Protein AF-A0A7X2SWQ0-F1 (afdb_monomer)

Secondary structure (DSSP, 8-state):
--GGGG--PPS-TTHHHHHHHHHHHHHHHHHHHHHHHHHHHHHH--PPP----GGG--EEEEEETT--HHHHHHHHHHHHHHHHTT-EEEEEEEHHHHHHHTT-TT-SEEEEE----HHHHHH-SS-S--HHHHHHHHHT--SEEEE---SS--TTHHHHHHHHT-SEEEEES--TT-TT-SEEE----SS--HHHHHHHHHHHTT----S---------HHHHHHHHH-

Sequence (230 aa):
MNKDVRITVSKGRFKKIREWNRRKNYYLKEVKLEARMSIAKLLWDKRKKVSFEPDSVKTILLVRNEGKVGDIIVSMPLIRSLHQAGYAVDLLVTEACYDVIKYSPFIRHIYKSGNCSYNHYLKSFYHTVSKATMKKLNRNKYDLIIDPCLSETPVHRMKLFRDINARFVIGLNKKSDISHYTVSVPYKNEKQHVTELLSLISKSIGVKATGNFTYSLHFPDVVLDEVRQG

Structure (mmCIF, N/CA/C/O backbone):
data_AF-A0A7X2SWQ0-F1
#
_entry.id   AF-A0A7X2SWQ0-F1
#
loop_
_atom_site.group_PDB
_atom_site.id
_atom_site.type_symbol
_atom_site.label_atom_id
_atom_site.label_alt_id
_atom_site.label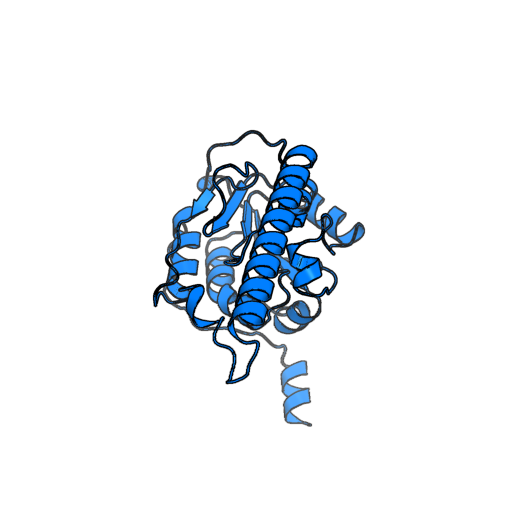_comp_id
_atom_site.label_asym_id
_atom_site.label_entity_id
_atom_site.label_seq_id
_atom_site.pdbx_PDB_ins_code
_atom_site.Cartn_x
_atom_site.Cartn_y
_atom_site.Cartn_z
_atom_site.occupancy
_atom_site.B_iso_or_equiv
_atom_site.auth_seq_id
_atom_site.auth_comp_id
_atom_site.auth_asym_id
_atom_site.auth_atom_id
_atom_site.pdbx_PDB_model_num
ATOM 1 N N . MET A 1 1 ? 19.874 8.848 -5.272 1.00 34.72 1 MET A N 1
ATOM 2 C CA . MET A 1 1 ? 20.793 7.712 -5.535 1.00 34.72 1 MET A CA 1
ATOM 3 C C . MET A 1 1 ? 21.290 7.808 -6.976 1.00 34.72 1 MET A C 1
ATOM 5 O O . MET A 1 1 ? 20.471 7.786 -7.888 1.00 34.72 1 MET A O 1
ATOM 9 N N . ASN A 1 2 ? 22.593 8.024 -7.166 1.00 30.19 2 ASN A N 1
ATOM 10 C CA . ASN A 1 2 ? 23.197 8.489 -8.421 1.00 30.19 2 ASN A CA 1
ATOM 11 C C . ASN A 1 2 ? 23.136 7.408 -9.531 1.00 30.19 2 ASN A C 1
ATOM 13 O O . ASN A 1 2 ? 23.691 6.321 -9.358 1.00 30.19 2 ASN A O 1
ATOM 17 N N . LYS A 1 3 ? 22.420 7.668 -10.641 1.00 45.78 3 LYS A N 1
ATOM 18 C CA . LYS A 1 3 ? 22.123 6.679 -11.710 1.00 45.78 3 LYS A CA 1
ATOM 19 C C . LYS A 1 3 ? 23.362 6.277 -12.530 1.00 45.78 3 LYS A C 1
ATOM 21 O O . LYS A 1 3 ? 23.377 5.189 -13.106 1.00 45.78 3 LYS A O 1
ATOM 26 N N . ASP A 1 4 ? 24.408 7.100 -12.526 1.00 46.97 4 ASP A N 1
ATOM 27 C CA . ASP A 1 4 ? 25.610 6.898 -13.344 1.00 46.97 4 ASP A CA 1
ATOM 28 C C . ASP A 1 4 ? 26.546 5.794 -12.836 1.00 46.97 4 ASP A C 1
ATOM 30 O O . ASP A 1 4 ? 27.279 5.192 -13.618 1.00 46.97 4 ASP A O 1
ATOM 34 N N . VAL A 1 5 ? 26.467 5.437 -11.550 1.00 45.12 5 VAL A N 1
ATOM 35 C CA . VAL A 1 5 ? 27.399 4.479 -10.922 1.00 45.12 5 VAL A CA 1
ATOM 36 C C . VAL A 1 5 ? 27.145 3.026 -11.366 1.00 45.12 5 VAL A C 1
ATOM 38 O O . VAL A 1 5 ? 28.012 2.170 -11.228 1.00 45.12 5 VAL A O 1
ATOM 41 N N . ARG A 1 6 ? 25.975 2.713 -11.950 1.00 48.56 6 ARG A N 1
ATOM 42 C CA . ARG A 1 6 ? 25.627 1.344 -12.398 1.00 48.56 6 ARG A CA 1
ATOM 43 C C . ARG A 1 6 ? 25.995 1.035 -13.855 1.00 48.56 6 ARG A C 1
ATOM 45 O O . ARG A 1 6 ? 25.782 -0.093 -14.302 1.00 48.56 6 ARG A O 1
ATOM 52 N N . ILE A 1 7 ? 26.519 2.000 -14.612 1.00 53.25 7 ILE A N 1
ATOM 53 C CA . ILE A 1 7 ? 26.808 1.858 -16.051 1.00 53.25 7 ILE A CA 1
ATOM 54 C C . ILE A 1 7 ? 28.322 1.858 -16.283 1.00 53.25 7 ILE A C 1
ATOM 56 O O . ILE A 1 7 ? 28.837 2.620 -17.090 1.00 53.25 7 ILE A O 1
ATOM 60 N N . THR A 1 8 ? 29.051 0.991 -15.588 1.00 49.53 8 THR A N 1
ATOM 61 C CA . THR A 1 8 ? 30.488 0.804 -15.830 1.00 49.53 8 THR A CA 1
ATOM 62 C C . THR A 1 8 ? 30.702 -0.627 -16.301 1.00 49.53 8 THR A C 1
ATOM 64 O O . THR A 1 8 ? 30.608 -1.572 -15.522 1.00 49.53 8 THR A O 1
ATOM 67 N N . VAL A 1 9 ? 30.910 -0.816 -17.607 1.00 56.62 9 VAL A N 1
ATOM 68 C CA . VAL A 1 9 ? 31.226 -2.136 -18.180 1.00 56.62 9 VAL A CA 1
ATOM 69 C C . VAL A 1 9 ? 32.742 -2.335 -18.196 1.00 56.62 9 VAL A C 1
ATOM 71 O O . VAL A 1 9 ? 33.495 -1.415 -18.537 1.00 56.62 9 VAL A O 1
ATOM 74 N N . SER A 1 10 ? 33.173 -3.546 -17.823 1.00 65.19 10 SER A N 1
ATOM 75 C CA . SER A 1 10 ? 34.554 -4.027 -17.906 1.00 65.19 10 SER A CA 1
ATOM 76 C C . SER A 1 10 ? 35.097 -3.978 -19.347 1.00 65.19 10 SER A C 1
ATOM 78 O O . SER A 1 10 ? 34.345 -3.925 -20.321 1.00 65.19 10 SER A O 1
ATOM 80 N N . LYS A 1 11 ? 36.428 -3.890 -19.460 1.00 67.00 11 LYS A N 1
ATOM 81 C CA . LYS A 1 11 ? 37.210 -3.552 -20.668 1.00 67.00 11 LYS A CA 1
ATOM 82 C C . LYS A 1 11 ? 36.779 -4.318 -21.942 1.00 67.00 11 LYS A C 1
ATOM 84 O O . LYS A 1 11 ? 36.464 -5.501 -21.886 1.00 67.00 11 LYS A O 1
ATOM 89 N N . GLY A 1 12 ? 36.817 -3.647 -23.106 1.00 65.50 12 GLY A N 1
ATOM 90 C CA . GLY A 1 12 ? 36.606 -4.262 -24.430 1.00 65.50 12 GLY A CA 1
ATOM 91 C C . GLY A 1 12 ? 36.349 -3.261 -25.575 1.00 65.50 12 GLY A C 1
ATOM 92 O O . GLY A 1 12 ? 35.887 -2.144 -25.340 1.00 65.50 12 GLY A O 1
ATOM 93 N N . ARG A 1 13 ? 36.601 -3.680 -26.829 1.00 70.75 13 ARG A N 1
ATOM 94 C CA . ARG A 1 13 ? 36.582 -2.852 -28.066 1.00 70.75 13 ARG A CA 1
ATOM 95 C C . ARG A 1 13 ? 35.233 -2.176 -28.383 1.00 70.75 13 ARG A C 1
ATOM 97 O O . ARG A 1 13 ? 35.196 -1.184 -29.097 1.00 70.75 13 ARG A O 1
ATOM 104 N N . PHE A 1 14 ? 34.132 -2.653 -27.795 1.00 75.31 14 PHE A N 1
ATOM 105 C CA . PHE A 1 14 ? 32.767 -2.148 -28.025 1.00 75.31 14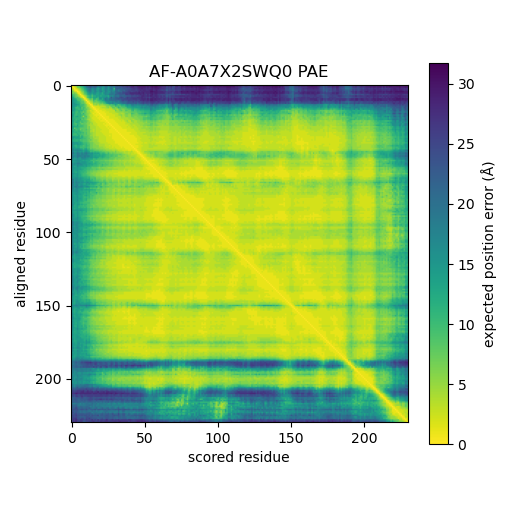 PHE A CA 1
ATOM 106 C C . PHE A 1 14 ? 32.109 -1.522 -26.781 1.00 75.31 14 PHE A C 1
ATOM 108 O O . PHE A 1 14 ? 30.881 -1.441 -26.696 1.00 75.31 14 PHE A O 1
ATOM 115 N N . LYS A 1 15 ? 32.904 -1.086 -25.793 1.00 79.31 15 LYS A N 1
ATOM 116 C CA . LYS A 1 15 ? 32.410 -0.550 -24.511 1.00 79.31 15 LYS A CA 1
ATOM 117 C C . LYS A 1 15 ? 31.401 0.594 -24.686 1.00 79.31 15 LYS A C 1
ATOM 119 O O . LYS A 1 15 ? 30.285 0.487 -24.184 1.00 79.31 15 LYS A O 1
ATOM 124 N N . LYS A 1 16 ? 31.748 1.626 -25.466 1.00 78.19 16 LYS A N 1
ATOM 125 C CA . LYS A 1 16 ? 30.886 2.806 -25.683 1.00 78.19 16 LYS A CA 1
ATOM 126 C C . LYS A 1 16 ? 29.539 2.448 -26.325 1.00 78.19 16 LYS A C 1
ATOM 128 O O . LYS A 1 16 ? 28.504 2.950 -25.900 1.00 78.19 16 LYS A O 1
ATOM 133 N N . ILE A 1 17 ? 29.536 1.524 -27.290 1.00 78.75 17 ILE A N 1
ATOM 134 C CA . ILE A 1 17 ? 28.309 1.059 -27.961 1.00 78.75 17 ILE A CA 1
ATOM 135 C C . ILE A 1 17 ? 27.422 0.279 -26.981 1.00 78.75 17 ILE A C 1
ATOM 137 O O . ILE A 1 17 ? 26.210 0.486 -26.930 1.00 78.75 17 ILE A O 1
ATOM 141 N N . ARG A 1 18 ? 28.013 -0.591 -26.150 1.00 79.75 18 ARG A N 1
ATOM 142 C CA . ARG A 1 18 ? 27.279 -1.350 -25.122 1.00 79.75 18 ARG A CA 1
ATOM 143 C C . ARG A 1 18 ? 26.696 -0.440 -24.039 1.00 79.75 18 ARG A C 1
ATOM 145 O O . ARG A 1 18 ? 25.560 -0.656 -23.622 1.00 79.75 18 ARG A O 1
ATOM 152 N N . GLU A 1 19 ? 27.438 0.573 -23.599 1.00 84.25 19 GLU A N 1
ATOM 153 C CA . GLU A 1 19 ? 26.961 1.578 -22.641 1.00 84.25 19 GLU A CA 1
ATOM 154 C C . GLU A 1 19 ? 25.813 2.408 -23.221 1.00 84.25 19 GLU A C 1
ATOM 156 O O . GLU A 1 19 ? 24.782 2.566 -22.565 1.00 84.25 19 GLU A O 1
ATOM 161 N N . TRP A 1 20 ? 25.936 2.856 -24.473 1.00 82.12 20 TRP A N 1
ATOM 162 C CA . TRP A 1 20 ? 24.875 3.582 -25.168 1.00 82.12 20 TRP A CA 1
ATOM 163 C C . TRP A 1 20 ? 23.612 2.731 -25.351 1.00 82.12 20 TRP A C 1
ATOM 165 O O . TRP A 1 20 ? 22.519 3.168 -24.989 1.00 82.12 20 TRP A O 1
ATOM 175 N N . ASN A 1 21 ? 23.751 1.477 -25.792 1.00 85.06 21 ASN A N 1
ATOM 176 C CA . ASN A 1 21 ? 22.628 0.542 -25.901 1.00 85.06 21 ASN A CA 1
ATOM 177 C C . ASN A 1 21 ? 21.953 0.292 -24.545 1.00 85.06 21 ASN A C 1
ATOM 179 O O . ASN A 1 21 ? 20.726 0.245 -24.466 1.00 85.06 21 ASN A O 1
ATOM 183 N N . ARG A 1 22 ? 22.723 0.174 -23.453 1.00 83.00 22 ARG A N 1
ATOM 184 C CA . ARG A 1 22 ? 22.165 0.064 -22.095 1.00 83.00 22 ARG A CA 1
ATOM 185 C C . ARG A 1 22 ? 21.383 1.317 -21.713 1.00 83.00 22 ARG A C 1
ATOM 187 O O . ARG A 1 22 ? 20.236 1.180 -21.297 1.00 83.00 22 ARG A O 1
ATOM 194 N N . ARG A 1 23 ? 21.953 2.513 -21.895 1.00 87.06 23 ARG A N 1
ATOM 195 C CA . ARG A 1 23 ? 21.281 3.797 -21.616 1.00 87.06 23 ARG A CA 1
ATOM 196 C C . ARG A 1 23 ? 19.978 3.930 -22.403 1.00 87.06 23 ARG A C 1
ATOM 198 O O . ARG A 1 23 ? 18.935 4.168 -21.799 1.00 87.06 23 ARG A O 1
ATOM 205 N N . LYS A 1 24 ? 20.010 3.659 -23.712 1.00 89.00 24 LYS A N 1
ATOM 206 C CA . LYS A 1 24 ? 18.822 3.636 -24.578 1.00 89.00 24 LYS A CA 1
ATOM 207 C C . LYS A 1 24 ? 17.769 2.652 -24.064 1.00 89.00 24 LYS A C 1
ATOM 209 O O . LYS A 1 24 ? 16.598 3.002 -23.962 1.00 89.00 24 LYS A O 1
ATOM 214 N N . ASN A 1 25 ? 18.174 1.441 -23.683 1.00 88.06 25 ASN A N 1
ATOM 215 C CA . ASN A 1 25 ? 17.260 0.436 -23.142 1.00 88.06 25 ASN A CA 1
ATOM 216 C C . ASN A 1 25 ? 16.637 0.850 -21.801 1.00 88.06 25 ASN A C 1
ATOM 218 O O . ASN A 1 25 ? 15.470 0.542 -21.565 1.00 88.06 25 ASN A O 1
ATOM 222 N N . TYR A 1 26 ? 17.381 1.522 -20.918 1.00 87.25 26 TYR A N 1
ATOM 223 C CA . TYR A 1 26 ? 16.831 2.056 -19.669 1.00 87.25 26 TYR A CA 1
ATOM 224 C C . TYR A 1 26 ? 15.833 3.178 -19.935 1.00 87.25 26 TYR A C 1
ATOM 226 O O . TYR A 1 26 ? 14.714 3.104 -19.436 1.00 87.25 26 TYR A O 1
ATOM 234 N N . TYR A 1 27 ? 16.182 4.132 -20.796 1.00 89.75 27 TYR A N 1
ATOM 235 C CA . TYR A 1 27 ? 15.279 5.209 -21.187 1.00 89.75 27 TYR A CA 1
ATOM 236 C C . TYR A 1 27 ? 13.977 4.670 -21.799 1.00 89.75 27 TYR A C 1
ATOM 238 O O . TYR A 1 27 ? 12.885 5.015 -21.361 1.00 89.75 27 TYR A O 1
ATOM 246 N N . LEU A 1 28 ? 14.068 3.717 -22.734 1.00 91.00 28 LEU A N 1
ATOM 247 C CA . LEU A 1 28 ? 12.891 3.064 -23.316 1.00 91.00 28 LEU A CA 1
ATOM 248 C C . LEU A 1 28 ? 12.036 2.331 -22.270 1.00 91.00 28 LEU A C 1
ATOM 250 O O . LEU A 1 28 ? 10.815 2.261 -22.417 1.00 91.00 28 LEU A O 1
ATOM 254 N N . LYS A 1 29 ? 12.646 1.758 -21.224 1.00 88.50 29 LYS A N 1
ATOM 255 C CA . LYS A 1 29 ? 11.906 1.136 -20.114 1.00 88.50 29 LYS A CA 1
ATOM 256 C C . LYS A 1 29 ? 11.164 2.179 -19.279 1.00 88.50 29 LYS A C 1
ATOM 258 O O . LYS A 1 29 ? 10.019 1.908 -18.925 1.00 88.50 29 LYS A O 1
ATOM 263 N N . GLU A 1 30 ? 11.787 3.321 -18.999 1.00 89.06 30 GLU A N 1
ATOM 264 C CA . GLU A 1 30 ? 11.172 4.441 -18.276 1.00 89.06 30 GLU A CA 1
ATOM 265 C C . GLU A 1 30 ? 9.991 5.011 -19.073 1.00 89.06 30 GLU A C 1
ATOM 267 O O . GLU A 1 30 ? 8.874 5.031 -18.566 1.00 89.06 30 GLU A O 1
ATOM 272 N N . VAL A 1 31 ? 10.178 5.326 -20.360 1.00 91.69 31 VAL A N 1
ATOM 273 C CA . VAL A 1 31 ? 9.101 5.829 -21.236 1.00 91.69 31 VAL A CA 1
ATOM 274 C C . VAL A 1 31 ? 7.921 4.856 -21.300 1.00 91.69 31 VAL A C 1
ATOM 276 O O . VAL A 1 31 ? 6.767 5.261 -21.182 1.00 91.69 31 VAL A O 1
ATOM 279 N N . LYS A 1 32 ? 8.183 3.549 -21.438 1.00 92.38 32 LYS A N 1
ATOM 280 C CA . LYS A 1 32 ? 7.119 2.529 -21.432 1.00 92.38 32 LYS A CA 1
ATOM 281 C C . LYS A 1 32 ? 6.383 2.454 -20.094 1.00 92.38 32 LYS A C 1
ATOM 283 O O . LYS A 1 32 ? 5.196 2.138 -20.086 1.00 92.38 32 LYS A O 1
ATOM 288 N N . LEU A 1 33 ? 7.075 2.659 -18.974 1.00 91.38 33 LEU A N 1
ATOM 289 C CA . LEU A 1 33 ? 6.448 2.670 -17.654 1.00 91.38 33 LEU A CA 1
ATOM 290 C C . LEU A 1 33 ? 5.567 3.911 -17.483 1.00 91.38 33 LEU A C 1
ATOM 292 O O . LEU A 1 33 ? 4.419 3.773 -17.074 1.00 91.38 33 LEU A O 1
ATOM 296 N N . GLU A 1 34 ? 6.070 5.082 -17.867 1.00 92.19 34 GLU A N 1
ATOM 297 C CA . GLU A 1 34 ? 5.320 6.340 -17.844 1.00 92.19 34 GLU A CA 1
ATOM 298 C C . GLU A 1 34 ? 4.067 6.265 -18.720 1.00 92.19 34 GLU A C 1
ATOM 300 O O . GLU A 1 34 ? 2.974 6.547 -18.240 1.00 92.19 34 GLU A O 1
ATOM 305 N N . ALA A 1 35 ? 4.180 5.758 -19.952 1.00 95.19 35 ALA A N 1
ATOM 306 C CA . ALA A 1 35 ? 3.029 5.564 -20.834 1.00 95.19 35 ALA A CA 1
ATOM 307 C C . ALA A 1 35 ? 1.962 4.648 -20.207 1.00 95.19 35 ALA A C 1
ATOM 309 O O . ALA A 1 35 ? 0.768 4.950 -20.247 1.00 95.19 35 ALA A O 1
ATOM 310 N N . ARG A 1 36 ? 2.377 3.541 -19.574 1.00 95.56 36 ARG A N 1
ATOM 311 C CA . ARG A 1 36 ? 1.452 2.662 -18.841 1.00 95.56 36 ARG A CA 1
ATOM 312 C C . ARG A 1 36 ? 0.813 3.365 -17.650 1.00 95.56 36 ARG A C 1
ATOM 314 O O . ARG A 1 36 ? -0.376 3.173 -17.417 1.00 95.56 36 ARG A O 1
ATOM 321 N N . MET A 1 37 ? 1.574 4.177 -16.921 1.00 94.81 37 MET A N 1
ATOM 322 C CA . MET A 1 37 ? 1.057 4.962 -15.803 1.00 94.81 37 MET A CA 1
ATOM 323 C C . MET A 1 37 ? -0.003 5.963 -16.275 1.00 94.81 37 MET A C 1
ATOM 325 O O . MET A 1 37 ? -1.069 6.041 -15.673 1.00 94.81 37 MET A O 1
ATOM 329 N N . SER A 1 38 ? 0.232 6.663 -17.388 1.00 94.69 38 SER A N 1
ATOM 330 C CA . SER A 1 38 ? -0.744 7.578 -17.992 1.00 94.69 38 SER A CA 1
ATOM 331 C C . SER A 1 38 ? -2.031 6.861 -18.408 1.00 94.69 38 SER A C 1
ATOM 333 O O . SER A 1 38 ? -3.124 7.354 -18.134 1.00 94.69 38 SER A O 1
ATOM 335 N N . ILE A 1 39 ? -1.923 5.668 -19.005 1.00 96.44 39 ILE A N 1
ATOM 336 C CA . ILE A 1 39 ? -3.089 4.839 -19.350 1.00 96.44 39 ILE A CA 1
ATOM 337 C C . ILE A 1 39 ? -3.844 4.416 -18.083 1.00 96.44 39 ILE A C 1
ATOM 339 O O . ILE A 1 39 ? -5.061 4.571 -18.009 1.00 96.44 39 ILE A O 1
ATOM 343 N N . ALA A 1 40 ? -3.140 3.916 -17.065 1.00 95.94 40 ALA A N 1
ATOM 344 C CA . ALA A 1 40 ? -3.749 3.511 -15.799 1.00 95.94 40 ALA A CA 1
ATOM 345 C C . ALA A 1 40 ? -4.464 4.683 -15.113 1.00 95.94 40 ALA A C 1
ATOM 347 O O . ALA A 1 40 ? -5.561 4.510 -14.578 1.00 95.94 40 ALA A O 1
ATOM 348 N N . LYS A 1 41 ? -3.885 5.884 -15.199 1.00 95.12 41 LYS A N 1
ATOM 349 C CA . LYS A 1 41 ? -4.472 7.119 -14.684 1.00 95.12 41 LYS A CA 1
ATOM 350 C C . LYS A 1 41 ? -5.790 7.433 -15.385 1.00 95.12 41 LYS A C 1
ATOM 352 O O . LYS A 1 41 ? -6.809 7.590 -14.723 1.00 95.12 41 LYS A O 1
ATOM 357 N N . LEU A 1 42 ? -5.799 7.422 -16.717 1.00 95.31 42 LEU A N 1
ATOM 358 C CA . LEU A 1 42 ? -7.007 7.655 -17.512 1.00 95.31 42 LEU A CA 1
ATOM 359 C C . LEU A 1 42 ? -8.118 6.636 -17.200 1.00 95.31 42 LEU A C 1
ATOM 361 O O . LEU A 1 42 ? -9.298 6.984 -17.100 1.00 95.31 42 LEU A O 1
ATOM 365 N N . LEU A 1 43 ? -7.744 5.366 -17.032 1.00 95.88 43 LEU A N 1
ATOM 366 C CA . LEU A 1 43 ? -8.697 4.290 -16.781 1.00 95.88 43 LEU A CA 1
ATOM 367 C C . LEU A 1 43 ? -9.250 4.319 -15.355 1.00 95.88 43 LEU A C 1
ATOM 369 O O . LEU A 1 43 ? -10.461 4.146 -15.176 1.00 95.88 43 LEU A O 1
ATOM 373 N N . TRP A 1 44 ? -8.397 4.525 -14.348 1.00 95.94 44 TRP A N 1
ATOM 374 C CA . TRP A 1 44 ? -8.748 4.276 -12.948 1.00 95.94 44 TRP A CA 1
ATOM 375 C C . TRP A 1 44 ? -8.668 5.477 -12.021 1.00 95.94 44 TRP A C 1
ATOM 377 O O . TRP A 1 44 ? -9.439 5.505 -11.067 1.00 95.94 44 TRP A O 1
ATOM 387 N N . ASP A 1 45 ? -7.852 6.488 -12.298 1.00 92.88 45 ASP A N 1
ATOM 388 C CA . ASP A 1 45 ? -7.661 7.663 -11.435 1.00 92.88 45 ASP A CA 1
ATOM 389 C C . ASP A 1 45 ? -8.737 8.742 -11.639 1.00 92.88 45 ASP A C 1
ATOM 391 O O . ASP A 1 45 ? -8.459 9.922 -11.819 1.00 92.88 45 ASP A O 1
ATOM 395 N N . LYS A 1 46 ? -10.007 8.324 -11.608 1.00 88.19 46 LYS A N 1
ATOM 396 C CA . LYS A 1 46 ? -11.182 9.192 -11.815 1.00 88.19 46 LYS A CA 1
ATOM 397 C C . LYS A 1 46 ? -11.696 9.837 -10.522 1.00 88.19 46 LYS A C 1
ATOM 399 O O . LYS A 1 46 ? -12.804 10.367 -10.480 1.00 88.19 46 LYS A O 1
ATOM 404 N N . ARG A 1 47 ? -10.924 9.731 -9.441 1.00 85.62 47 ARG A N 1
ATOM 405 C CA . ARG A 1 47 ? -11.308 10.188 -8.108 1.00 85.62 47 ARG A CA 1
ATOM 406 C C . ARG A 1 47 ? -11.113 11.700 -7.987 1.00 85.62 47 ARG A C 1
ATOM 408 O O . ARG A 1 47 ? -10.069 12.215 -8.373 1.00 85.62 47 ARG A O 1
ATOM 415 N N . LYS A 1 48 ? -12.083 12.404 -7.397 1.00 86.31 48 LYS A N 1
ATOM 416 C CA . LYS A 1 48 ? -11.890 13.800 -6.975 1.00 86.31 48 LYS A CA 1
ATOM 417 C C . LYS A 1 48 ? -10.998 13.839 -5.736 1.00 86.31 48 LYS A C 1
ATOM 419 O O . LYS A 1 48 ? -11.187 13.036 -4.822 1.00 86.31 48 LYS A O 1
ATOM 424 N N . LYS A 1 49 ? -10.041 14.767 -5.700 1.00 83.69 49 LYS A N 1
ATOM 425 C CA . LYS A 1 49 ? -9.236 14.995 -4.497 1.00 83.69 49 LYS A CA 1
ATOM 426 C C . LYS A 1 49 ? -10.140 15.472 -3.362 1.00 83.69 49 LYS A C 1
ATOM 428 O O . LYS A 1 49 ? -11.016 16.304 -3.576 1.00 83.69 49 LYS A O 1
ATOM 433 N N . VAL A 1 50 ? -9.912 14.914 -2.182 1.00 87.81 50 VAL A N 1
ATOM 434 C CA . VAL A 1 50 ? -10.607 15.254 -0.937 1.00 87.81 50 VAL A CA 1
ATOM 435 C C . VAL A 1 50 ? -9.574 15.727 0.081 1.00 87.81 50 VAL A C 1
ATOM 437 O O . VAL A 1 50 ? -8.418 15.302 0.011 1.00 87.81 50 VAL A O 1
ATOM 440 N N . SER A 1 51 ? -9.973 16.599 1.004 1.00 91.00 51 SER A N 1
ATOM 441 C CA . SER A 1 51 ? -9.159 16.957 2.168 1.00 91.00 51 SER A CA 1
ATOM 442 C C . SER A 1 51 ? -8.963 15.739 3.061 1.00 91.00 51 SER A C 1
ATOM 444 O O . SER A 1 51 ? -9.860 14.910 3.200 1.00 91.00 51 SER A O 1
ATOM 446 N N . PHE A 1 52 ? -7.776 15.606 3.645 1.00 93.69 52 PHE A N 1
ATOM 447 C CA . PHE A 1 52 ? -7.512 14.539 4.598 1.00 93.69 52 PHE A CA 1
ATOM 448 C C . PHE A 1 52 ? -8.051 14.915 5.983 1.00 93.69 52 PHE A C 1
ATOM 450 O O . PHE A 1 52 ? -7.734 15.989 6.486 1.00 93.69 52 PHE A O 1
ATOM 457 N N . GLU A 1 53 ? -8.837 14.026 6.592 1.00 92.81 53 GLU A N 1
ATOM 458 C CA . GLU A 1 53 ? -9.489 14.235 7.893 1.00 92.81 53 GLU A CA 1
ATOM 459 C C . GLU A 1 53 ? -9.063 13.120 8.866 1.00 92.81 53 GLU A C 1
ATOM 461 O O . GLU A 1 53 ? -9.748 12.092 8.949 1.00 92.81 53 GLU A O 1
ATOM 466 N N . PRO A 1 54 ? -7.924 13.269 9.570 1.00 90.44 54 PRO A N 1
ATOM 467 C CA . PRO A 1 54 ? -7.347 12.206 10.400 1.00 90.44 54 PRO A CA 1
ATOM 468 C C . PRO A 1 54 ? -8.292 11.719 11.504 1.00 90.44 54 PRO A C 1
ATOM 470 O O . PRO A 1 54 ? -8.416 10.512 11.706 1.00 90.44 54 PRO A O 1
ATOM 473 N N . ASP A 1 55 ? -9.022 12.631 12.146 1.00 90.56 55 ASP A N 1
ATOM 474 C CA . ASP A 1 55 ? -9.903 12.325 13.284 1.00 90.56 55 ASP A CA 1
ATOM 475 C C . ASP A 1 55 ? -11.097 11.431 12.905 1.00 90.56 55 ASP A C 1
ATOM 477 O O . ASP A 1 55 ? -11.708 10.781 13.751 1.00 90.56 55 ASP A O 1
ATOM 481 N N . SER A 1 56 ? -11.428 11.367 11.612 1.00 93.12 56 SER A N 1
ATOM 482 C CA . SER A 1 56 ? -12.515 10.535 11.089 1.00 93.12 56 SER A CA 1
ATOM 483 C C . SER A 1 56 ? -12.103 9.078 10.827 1.00 93.12 56 SER A C 1
ATOM 485 O O . SER A 1 56 ? -12.953 8.242 10.501 1.00 93.12 56 SER A O 1
ATOM 487 N N . VAL A 1 57 ? -10.805 8.765 10.889 1.00 96.25 57 VAL A N 1
ATOM 488 C CA . VAL A 1 57 ? -10.258 7.449 10.538 1.00 96.25 57 VAL A CA 1
ATOM 489 C C . VAL A 1 57 ? -10.466 6.470 11.691 1.00 96.25 57 VAL A C 1
ATOM 491 O O . VAL A 1 57 ? -10.086 6.745 12.822 1.00 96.25 57 VAL A O 1
ATOM 494 N N . LYS A 1 58 ? -11.023 5.290 11.404 1.00 96.12 58 LYS A N 1
ATOM 495 C CA . LYS A 1 58 ? -11.162 4.190 12.378 1.00 96.12 58 LYS A CA 1
ATOM 496 C C . LYS A 1 58 ? -10.609 2.871 11.849 1.00 96.12 58 LYS A C 1
ATOM 498 O O . LYS A 1 58 ? -10.113 2.047 12.613 1.00 96.12 58 LYS A O 1
ATOM 503 N N . THR A 1 59 ? -10.682 2.668 10.537 1.00 98.12 59 THR A N 1
ATOM 504 C CA . THR A 1 59 ? -10.272 1.438 9.855 1.00 98.12 59 THR A CA 1
ATOM 505 C C . THR A 1 59 ? -9.128 1.703 8.882 1.00 98.12 59 THR A C 1
ATOM 507 O O . THR A 1 59 ? -9.215 2.566 8.004 1.00 98.12 59 THR A O 1
ATOM 510 N N . ILE A 1 60 ? -8.044 0.940 9.025 1.00 98.38 60 ILE A N 1
ATOM 511 C CA . ILE A 1 60 ? -6.812 1.125 8.257 1.00 98.38 60 ILE A CA 1
ATOM 512 C C . ILE A 1 60 ? -6.454 -0.174 7.543 1.00 98.38 60 ILE A C 1
ATOM 514 O O . ILE A 1 60 ? -6.409 -1.236 8.158 1.00 98.38 60 ILE A O 1
ATOM 518 N N . LEU A 1 61 ? -6.141 -0.077 6.252 1.00 98.50 61 LEU A N 1
ATOM 519 C CA . LEU A 1 61 ? -5.506 -1.144 5.490 1.00 98.50 61 LEU A CA 1
ATOM 520 C C . LEU A 1 61 ? -4.063 -0.760 5.160 1.00 98.50 61 LEU A C 1
ATOM 522 O O . LEU A 1 61 ? -3.813 0.155 4.372 1.00 98.50 61 LEU A O 1
ATOM 526 N N . LEU A 1 62 ? -3.105 -1.501 5.705 1.00 97.19 62 LEU A N 1
ATOM 527 C CA . LEU A 1 62 ? -1.710 -1.3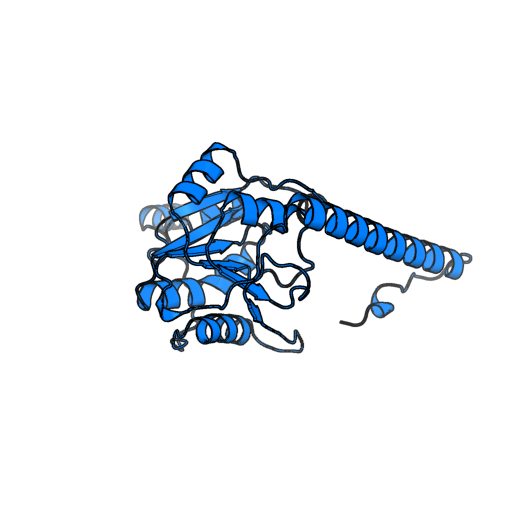89 5.302 1.00 97.19 62 LEU A CA 1
ATOM 528 C C . LEU A 1 62 ? -1.455 -2.295 4.084 1.00 97.19 62 LEU A C 1
ATOM 530 O O . LEU A 1 62 ? -1.739 -3.494 4.111 1.00 97.19 62 LEU A O 1
ATOM 534 N N . VAL A 1 63 ? -0.929 -1.734 2.994 1.00 96.31 63 VAL A N 1
ATOM 535 C CA . VAL A 1 63 ? -0.668 -2.478 1.750 1.00 96.31 63 VAL A CA 1
ATOM 536 C C . VAL A 1 63 ? 0.828 -2.739 1.613 1.00 96.31 63 VAL A C 1
ATOM 538 O O . VAL A 1 63 ? 1.600 -1.815 1.374 1.00 96.31 63 VAL A O 1
ATOM 541 N N . ARG A 1 64 ? 1.231 -4.009 1.741 1.00 92.75 64 ARG A N 1
ATOM 542 C CA . ARG A 1 64 ? 2.619 -4.479 1.600 1.00 92.75 64 ARG A CA 1
ATOM 543 C C . ARG A 1 64 ? 2.717 -5.720 0.712 1.00 92.75 64 ARG A C 1
ATOM 545 O O . ARG A 1 64 ? 3.249 -6.770 1.081 1.00 92.75 64 ARG A O 1
ATOM 552 N N . ASN A 1 65 ? 2.139 -5.633 -0.477 1.00 89.44 65 ASN A N 1
ATOM 553 C CA . ASN A 1 65 ? 2.130 -6.735 -1.435 1.00 89.44 65 ASN A CA 1
ATOM 554 C C . ASN A 1 65 ? 3.332 -6.712 -2.399 1.00 89.44 65 ASN A C 1
ATOM 556 O O . ASN A 1 65 ? 3.267 -7.318 -3.463 1.00 89.44 65 ASN A O 1
ATOM 560 N N . GLU A 1 66 ? 4.428 -6.033 -2.039 1.00 86.75 66 GLU A N 1
ATOM 561 C CA . GLU A 1 66 ? 5.680 -6.024 -2.815 1.00 86.75 66 GLU A CA 1
ATOM 562 C C . GLU A 1 66 ? 6.431 -7.368 -2.745 1.00 86.75 66 GLU A C 1
ATOM 564 O O . GLU A 1 66 ? 7.361 -7.591 -3.518 1.00 86.75 66 GLU A O 1
ATOM 569 N N . GLY A 1 67 ? 6.068 -8.245 -1.801 1.00 81.75 67 GLY A N 1
ATOM 570 C CA . GLY A 1 67 ? 6.685 -9.568 -1.630 1.00 81.75 67 GLY A CA 1
ATOM 571 C C . GLY A 1 67 ? 7.976 -9.583 -0.813 1.00 81.75 67 GLY A C 1
ATOM 572 O O . GLY A 1 67 ? 8.697 -10.575 -0.827 1.00 81.75 67 GLY A O 1
ATOM 573 N N . LYS A 1 68 ? 8.292 -8.493 -0.107 1.00 86.38 68 LYS A N 1
ATOM 574 C CA . LYS A 1 68 ? 9.491 -8.391 0.732 1.00 86.38 68 LYS A CA 1
ATOM 575 C C . LYS A 1 68 ? 9.133 -8.627 2.198 1.00 86.38 68 LYS A C 1
ATOM 577 O O . LYS A 1 68 ? 8.417 -7.833 2.795 1.00 86.38 68 LYS A O 1
ATOM 582 N N . VAL A 1 69 ? 9.662 -9.696 2.791 1.00 84.25 69 VAL A N 1
ATOM 583 C CA . VAL A 1 69 ? 9.401 -10.041 4.201 1.00 84.25 69 VAL A CA 1
ATOM 584 C C . VAL A 1 69 ? 10.006 -9.015 5.161 1.00 84.25 69 VAL A C 1
ATOM 586 O O . VAL A 1 69 ? 9.318 -8.554 6.068 1.00 84.25 69 VAL A O 1
ATOM 589 N N . GLY A 1 70 ? 11.258 -8.593 4.941 1.00 82.00 70 GLY A N 1
ATOM 590 C CA . GLY A 1 70 ? 11.922 -7.611 5.815 1.00 82.00 70 GLY A CA 1
ATOM 591 C C . GLY A 1 70 ? 11.138 -6.301 5.931 1.00 82.00 70 GLY A C 1
ATOM 592 O O . GLY A 1 70 ? 10.976 -5.751 7.009 1.00 82.00 70 GLY A O 1
ATOM 593 N N . ASP A 1 71 ? 10.544 -5.879 4.824 1.00 84.62 71 ASP A N 1
ATOM 594 C CA . ASP A 1 71 ? 9.656 -4.727 4.685 1.00 84.62 71 ASP A CA 1
ATOM 595 C C . ASP A 1 71 ? 8.388 -4.812 5.568 1.00 84.62 71 ASP A C 1
ATOM 597 O O . ASP A 1 71 ? 7.917 -3.795 6.091 1.00 84.62 71 ASP A O 1
ATOM 601 N N . ILE A 1 72 ? 7.845 -6.019 5.766 1.00 87.50 72 ILE A N 1
ATOM 602 C CA . ILE A 1 72 ? 6.733 -6.277 6.694 1.00 87.50 72 ILE A CA 1
ATOM 603 C C . ILE A 1 72 ? 7.196 -6.147 8.140 1.00 87.50 72 ILE A C 1
ATOM 605 O O . ILE A 1 72 ? 6.574 -5.419 8.909 1.00 87.50 72 ILE A O 1
ATOM 609 N N . ILE A 1 73 ? 8.296 -6.816 8.497 1.00 85.94 73 ILE A N 1
ATOM 610 C CA . ILE A 1 73 ? 8.863 -6.806 9.857 1.00 85.94 73 ILE A CA 1
ATOM 611 C C . ILE A 1 73 ? 9.138 -5.363 10.294 1.00 85.94 73 ILE A C 1
ATOM 613 O O . ILE A 1 73 ? 8.759 -4.931 11.379 1.00 85.94 73 ILE A O 1
ATOM 617 N N . VAL A 1 74 ? 9.705 -4.589 9.375 1.00 84.38 74 VAL A N 1
ATOM 618 C CA . VAL A 1 74 ? 9.981 -3.156 9.486 1.00 84.38 74 VAL A CA 1
ATOM 619 C C . VAL A 1 74 ? 8.722 -2.317 9.733 1.00 84.38 74 VAL A C 1
ATOM 621 O O . VAL A 1 74 ? 8.799 -1.265 10.360 1.00 84.38 74 VAL A O 1
ATOM 624 N N . SER A 1 75 ? 7.553 -2.777 9.284 1.00 87.00 75 SER A N 1
ATOM 625 C CA . SER A 1 75 ? 6.268 -2.095 9.486 1.00 87.00 75 SER A CA 1
ATOM 626 C C . SER A 1 75 ? 5.598 -2.428 10.824 1.00 87.00 75 SER A C 1
ATOM 628 O O . SER A 1 75 ? 4.660 -1.733 11.213 1.00 87.00 75 SER A O 1
ATOM 630 N N . MET A 1 76 ? 6.057 -3.460 11.541 1.00 88.38 76 MET A N 1
ATOM 631 C CA . MET A 1 76 ? 5.415 -3.931 12.775 1.00 88.38 76 MET A CA 1
ATOM 632 C C . MET A 1 76 ? 5.303 -2.871 13.877 1.00 88.38 76 MET A C 1
ATOM 634 O O . MET A 1 76 ? 4.233 -2.795 14.483 1.00 88.38 76 MET A O 1
ATOM 638 N N . PRO A 1 77 ? 6.314 -2.014 14.136 1.00 86.56 77 PRO A N 1
ATOM 639 C CA . PRO A 1 77 ? 6.165 -0.966 15.142 1.00 86.56 77 PRO A CA 1
ATOM 640 C C . PRO A 1 77 ? 5.023 0.004 14.815 1.00 86.56 77 PRO A C 1
ATOM 642 O O . PRO A 1 77 ? 4.269 0.368 15.711 1.00 86.56 77 PRO A O 1
ATOM 645 N N . LEU A 1 78 ? 4.830 0.354 13.536 1.00 88.50 78 LEU A N 1
ATOM 646 C CA . LEU A 1 78 ? 3.699 1.181 13.108 1.00 88.50 78 LEU A CA 1
ATOM 647 C C . LEU A 1 78 ? 2.372 0.452 13.316 1.00 88.50 78 LEU A C 1
ATOM 649 O O . LEU A 1 78 ? 1.468 1.027 13.906 1.00 88.50 78 LEU A O 1
ATOM 653 N N . ILE A 1 79 ? 2.260 -0.808 12.883 1.00 92.00 79 ILE A N 1
ATOM 654 C CA . ILE A 1 79 ? 1.045 -1.617 13.084 1.00 92.00 79 ILE A CA 1
ATOM 655 C C . ILE A 1 79 ? 0.668 -1.657 14.571 1.00 92.00 79 ILE A C 1
ATOM 657 O O . ILE A 1 79 ? -0.486 -1.414 14.918 1.00 92.00 79 ILE A O 1
ATOM 661 N N . ARG A 1 80 ? 1.649 -1.891 15.450 1.00 90.56 80 ARG A N 1
ATOM 662 C CA . ARG A 1 80 ? 1.458 -1.893 16.904 1.00 90.56 80 ARG A CA 1
ATOM 663 C C . ARG A 1 80 ? 0.981 -0.536 17.420 1.00 90.56 80 ARG A C 1
ATOM 665 O O . ARG A 1 80 ? -0.007 -0.499 18.145 1.00 90.56 80 ARG A O 1
ATOM 672 N N . SER A 1 81 ? 1.627 0.565 17.030 1.00 88.56 81 SER A N 1
ATOM 673 C CA . SER A 1 81 ? 1.213 1.912 17.448 1.00 88.56 81 SER A CA 1
ATOM 674 C C . SER A 1 81 ? -0.199 2.264 16.976 1.00 88.56 81 SER A C 1
ATOM 676 O O . SER A 1 81 ? -0.959 2.858 17.733 1.00 88.56 81 SER A O 1
ATOM 678 N N . LEU A 1 82 ? -0.575 1.876 15.753 1.00 92.12 82 LEU A N 1
ATOM 679 C CA . LEU A 1 82 ? -1.932 2.064 15.235 1.00 92.12 82 LEU A CA 1
ATOM 680 C C . LEU A 1 82 ? -2.952 1.262 16.053 1.00 92.12 82 LEU A C 1
ATOM 682 O O . LEU A 1 82 ? -3.963 1.797 16.493 1.00 92.12 82 LEU A O 1
ATOM 686 N N . HIS A 1 83 ? -2.674 -0.014 16.303 1.00 93.44 83 HIS A N 1
ATOM 687 C CA . HIS A 1 83 ? -3.552 -0.851 17.111 1.00 93.44 83 HIS A CA 1
ATOM 688 C C . HIS A 1 83 ? -3.740 -0.279 18.527 1.00 93.44 83 HIS A C 1
ATOM 690 O O . HIS A 1 83 ? -4.864 -0.141 18.997 1.00 93.44 83 HIS A O 1
ATOM 696 N N . GLN A 1 84 ? -2.648 0.128 19.182 1.00 91.44 84 GLN A N 1
ATOM 697 C CA . GLN A 1 84 ? -2.675 0.727 20.522 1.00 91.44 84 GLN A CA 1
ATOM 698 C C . GLN A 1 84 ? -3.396 2.079 20.568 1.00 91.44 84 GLN A C 1
ATOM 700 O O . GLN A 1 84 ? -3.975 2.425 21.593 1.00 91.44 84 GLN A O 1
ATOM 705 N N . ALA A 1 85 ? -3.392 2.830 19.466 1.00 90.00 85 ALA A N 1
ATOM 706 C CA . ALA A 1 85 ? -4.171 4.056 19.321 1.00 90.00 85 ALA A CA 1
ATOM 707 C C . ALA A 1 85 ? -5.671 3.801 19.048 1.00 90.00 85 ALA A C 1
ATOM 709 O O . ALA A 1 85 ? -6.431 4.754 18.906 1.00 90.00 85 ALA A O 1
ATOM 710 N N . GLY A 1 86 ? -6.107 2.537 18.985 1.00 92.50 86 GLY A N 1
ATOM 711 C CA . GLY A 1 86 ? -7.512 2.151 18.845 1.00 92.50 86 GLY A CA 1
ATOM 712 C C . GLY A 1 86 ? -7.990 1.946 17.406 1.00 92.50 86 GLY A C 1
ATOM 713 O O . GLY A 1 86 ? -9.185 1.744 17.189 1.00 92.50 86 GLY A O 1
ATOM 714 N N . TYR A 1 87 ? -7.095 1.970 16.412 1.00 95.81 87 TYR A N 1
ATOM 715 C CA . TYR A 1 87 ? -7.482 1.704 15.026 1.00 95.81 87 TYR A CA 1
ATOM 716 C C . TYR A 1 87 ? -7.693 0.210 14.780 1.00 95.81 87 TYR A C 1
ATOM 718 O O . TYR A 1 87 ? -6.931 -0.644 15.238 1.00 95.81 87 TYR A O 1
ATOM 726 N N . ALA A 1 88 ? -8.676 -0.112 13.943 1.00 97.12 88 ALA A N 1
ATOM 727 C CA . ALA A 1 88 ? -8.813 -1.448 13.390 1.00 97.12 88 ALA A CA 1
ATOM 728 C C . ALA A 1 88 ? -7.861 -1.611 12.194 1.00 97.12 88 ALA A C 1
ATOM 730 O O . ALA A 1 88 ? -8.130 -1.105 11.100 1.00 97.12 88 ALA A O 1
ATOM 731 N N . VAL A 1 89 ? -6.741 -2.300 12.421 1.00 97.62 89 VAL A N 1
ATOM 732 C CA . VAL A 1 89 ? -5.658 -2.452 11.441 1.00 97.62 89 VAL A CA 1
ATOM 733 C C . VAL A 1 89 ? -5.763 -3.793 10.724 1.00 97.62 89 VAL A C 1
ATOM 735 O O . VAL A 1 89 ? -5.658 -4.850 11.344 1.00 97.62 89 VAL A O 1
ATOM 738 N N . ASP A 1 90 ? -5.909 -3.741 9.405 1.00 98.31 90 ASP A N 1
ATOM 739 C CA . ASP A 1 90 ? -5.827 -4.895 8.516 1.00 98.31 90 ASP A CA 1
ATOM 740 C C . ASP A 1 90 ? -4.593 -4.781 7.606 1.00 98.31 90 ASP A C 1
ATOM 742 O O . ASP A 1 90 ? -4.058 -3.693 7.367 1.00 98.31 90 ASP A O 1
ATOM 746 N N . LEU A 1 91 ? -4.148 -5.910 7.056 1.00 97.69 91 LEU A N 1
ATOM 747 C CA . LEU A 1 91 ? -2.937 -5.990 6.243 1.00 97.69 91 LEU A CA 1
ATOM 748 C C . LEU A 1 91 ? -3.198 -6.732 4.925 1.00 97.69 91 LEU A C 1
ATOM 750 O O . LEU A 1 91 ? -3.820 -7.791 4.916 1.00 97.69 91 LEU A O 1
ATOM 754 N N . LEU A 1 92 ? -2.687 -6.212 3.808 1.00 97.69 92 LEU A N 1
ATOM 755 C CA . LEU A 1 92 ? -2.637 -6.915 2.522 1.00 97.69 92 LEU A CA 1
ATOM 756 C C . LEU A 1 92 ? -1.186 -7.264 2.179 1.00 97.69 92 LEU A C 1
ATOM 758 O O . LEU A 1 92 ? -0.376 -6.372 1.919 1.00 97.69 92 LEU A O 1
ATOM 762 N N . VAL A 1 93 ? -0.879 -8.559 2.124 1.00 96.19 93 VAL A N 1
ATOM 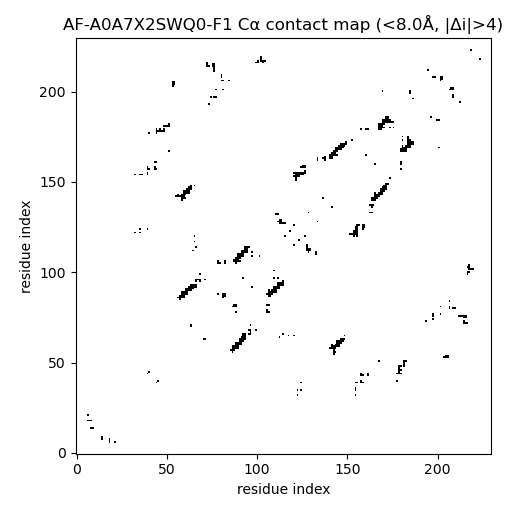763 C CA . VAL A 1 93 ? 0.470 -9.092 1.876 1.00 96.19 93 VAL A CA 1
ATOM 764 C C . VAL A 1 93 ? 0.495 -10.120 0.750 1.00 96.19 93 VAL A C 1
ATOM 766 O O . VAL A 1 93 ? -0.543 -10.548 0.246 1.00 96.19 93 VAL A O 1
ATOM 769 N N . THR A 1 94 ? 1.690 -10.525 0.333 1.00 93.88 94 THR A N 1
ATOM 770 C CA . THR A 1 94 ? 1.877 -11.746 -0.469 1.00 93.88 94 THR A CA 1
ATOM 771 C C . THR A 1 94 ? 1.769 -12.996 0.403 1.00 93.88 94 THR A C 1
ATOM 773 O O . THR A 1 94 ? 1.847 -12.909 1.628 1.00 93.88 94 THR A O 1
ATOM 776 N N . GLU A 1 95 ? 1.618 -14.167 -0.213 1.00 90.38 95 GLU A N 1
ATOM 777 C CA . GLU A 1 95 ? 1.549 -15.435 0.524 1.00 90.38 95 GLU A CA 1
ATOM 778 C C . GLU A 1 95 ? 2.805 -15.695 1.361 1.00 90.38 95 GLU A C 1
ATOM 780 O O . GLU A 1 95 ? 2.681 -16.021 2.534 1.00 90.38 95 GLU A O 1
ATOM 785 N N . ALA A 1 96 ? 3.997 -15.437 0.813 1.00 86.69 96 ALA A N 1
ATOM 786 C CA . ALA A 1 96 ? 5.257 -15.621 1.540 1.00 86.69 96 ALA A CA 1
ATOM 787 C C . ALA A 1 96 ? 5.349 -14.743 2.800 1.00 86.69 96 ALA A C 1
ATOM 789 O O . ALA A 1 96 ? 5.868 -15.155 3.832 1.00 86.69 96 ALA A O 1
ATOM 790 N N . CYS A 1 97 ? 4.821 -13.520 2.731 1.00 90.94 97 CYS A N 1
ATOM 791 C CA . CYS A 1 97 ? 4.788 -12.619 3.874 1.00 90.94 97 CYS A CA 1
ATOM 792 C C . CYS A 1 97 ? 3.731 -13.018 4.911 1.00 90.94 97 CYS A C 1
ATOM 794 O O . CYS A 1 97 ? 3.919 -12.725 6.085 1.00 90.94 97 CYS A O 1
ATOM 796 N N . TYR A 1 98 ? 2.630 -13.660 4.506 1.00 93.06 98 TYR A N 1
ATOM 797 C CA . TYR A 1 98 ? 1.541 -14.041 5.410 1.00 93.06 98 TYR A CA 1
ATOM 798 C C . TYR A 1 98 ? 2.020 -14.947 6.541 1.00 93.06 98 TYR A C 1
ATOM 800 O O . TYR A 1 98 ? 1.710 -14.683 7.700 1.00 93.06 98 TYR A O 1
ATOM 808 N N . ASP A 1 99 ? 2.793 -15.985 6.223 1.00 88.12 99 ASP A N 1
ATOM 809 C CA . ASP A 1 99 ? 3.205 -16.974 7.223 1.00 88.12 99 ASP A CA 1
ATOM 810 C C . ASP A 1 99 ? 4.081 -16.386 8.330 1.00 88.12 99 ASP A C 1
ATOM 812 O O . ASP A 1 99 ? 4.056 -16.881 9.452 1.00 88.12 99 ASP A O 1
ATOM 816 N N . VAL A 1 100 ? 4.766 -15.278 8.044 1.00 88.50 100 VAL A N 1
ATOM 817 C CA . VAL A 1 100 ? 5.618 -14.563 9.000 1.00 88.50 100 VAL A CA 1
ATOM 818 C C . VAL A 1 100 ? 4.804 -13.742 10.003 1.00 88.50 100 VAL A C 1
ATOM 820 O O . VAL A 1 100 ? 5.256 -13.531 11.124 1.00 88.50 100 VAL A O 1
ATOM 823 N N . ILE A 1 101 ? 3.614 -13.260 9.625 1.00 90.44 101 ILE A N 1
ATOM 824 C CA . ILE A 1 101 ? 2.838 -12.311 10.446 1.00 90.44 101 ILE A CA 1
ATOM 825 C C . ILE A 1 101 ? 1.453 -12.797 10.869 1.00 90.44 101 ILE A C 1
ATOM 827 O O . ILE A 1 101 ? 0.753 -12.073 11.575 1.00 90.44 101 ILE A O 1
ATOM 831 N N . LYS A 1 102 ? 1.052 -14.013 10.475 1.00 92.69 102 LYS A N 1
ATOM 832 C CA . LYS A 1 102 ? -0.297 -14.561 10.709 1.00 92.69 102 LYS A CA 1
ATOM 833 C C . LYS A 1 102 ? -0.728 -14.621 12.175 1.00 92.69 102 LYS A C 1
ATOM 835 O O . LYS A 1 102 ? -1.924 -14.641 12.434 1.00 92.69 102 LYS A O 1
ATOM 840 N N . TYR A 1 103 ? 0.220 -14.608 13.107 1.00 91.12 103 TYR A N 1
ATOM 841 C CA . TYR A 1 103 ? -0.037 -14.669 14.547 1.00 91.12 103 TYR A CA 1
ATOM 842 C C . TYR A 1 103 ? 0.135 -13.325 15.266 1.00 91.12 103 TYR A C 1
ATOM 844 O O . TYR A 1 103 ? 0.171 -13.283 16.492 1.00 91.12 103 TYR A O 1
ATOM 852 N N . SER A 1 104 ? 0.279 -12.213 14.538 1.00 91.62 104 SER A N 1
ATOM 853 C CA . SER A 1 104 ? 0.391 -10.908 15.186 1.00 91.62 104 SER A CA 1
ATOM 854 C C . SER A 1 104 ? -0.914 -10.537 15.911 1.00 91.62 104 SER A C 1
ATOM 856 O O . SER A 1 104 ? -1.956 -10.473 15.258 1.00 91.62 104 SER A O 1
ATOM 858 N N . PRO A 1 105 ? -0.872 -10.192 17.213 1.00 92.94 105 PRO A N 1
ATOM 859 C CA . PRO A 1 105 ? -2.061 -9.781 17.962 1.00 92.94 105 PRO A CA 1
ATOM 860 C C . PRO A 1 105 ? -2.532 -8.365 17.597 1.00 92.94 105 PRO A C 1
ATOM 862 O O . PRO A 1 105 ? -3.623 -7.951 17.971 1.00 92.94 105 PRO A O 1
ATOM 865 N N . PHE A 1 106 ? -1.711 -7.604 16.868 1.00 94.62 106 PHE A N 1
ATOM 866 C CA . PHE A 1 106 ? -1.983 -6.209 16.517 1.00 94.62 106 PHE A CA 1
ATOM 867 C C . PHE A 1 106 ? -2.745 -6.061 15.194 1.00 94.62 106 PHE A C 1
ATOM 869 O O . PHE A 1 106 ? -3.081 -4.944 14.800 1.00 94.62 106 PHE A O 1
ATOM 876 N N . ILE A 1 107 ? -2.991 -7.166 14.482 1.00 96.50 107 ILE A N 1
ATOM 877 C CA . ILE A 1 107 ? -3.644 -7.172 13.172 1.00 96.50 107 ILE A CA 1
ATOM 878 C C . ILE A 1 107 ? -4.987 -7.887 13.293 1.00 96.50 107 ILE A C 1
ATOM 880 O O . ILE A 1 107 ? -5.050 -9.038 13.711 1.00 96.50 107 ILE A O 1
ATOM 884 N N . ARG A 1 108 ? -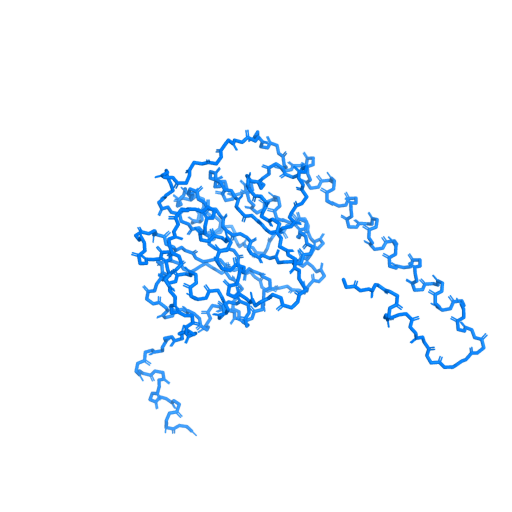6.063 -7.220 12.873 1.00 97.31 108 ARG A N 1
ATOM 885 C CA . ARG A 1 108 ? -7.420 -7.774 12.901 1.00 97.31 108 ARG A CA 1
ATOM 886 C C . ARG A 1 108 ? -7.645 -8.772 11.763 1.00 97.31 108 ARG A C 1
ATOM 888 O O . ARG A 1 108 ? -8.094 -9.887 12.006 1.00 97.31 108 ARG A O 1
ATOM 895 N N . HIS A 1 109 ? -7.326 -8.396 10.523 1.00 97.81 109 HIS A N 1
ATOM 896 C CA . HIS A 1 109 ? -7.391 -9.303 9.374 1.00 97.81 109 HIS A CA 1
ATOM 897 C C . HIS A 1 109 ? -6.163 -9.196 8.476 1.00 97.81 109 HIS A C 1
ATOM 899 O O . HIS A 1 109 ? -5.685 -8.104 8.167 1.00 97.81 109 HIS A O 1
ATOM 905 N N . ILE A 1 110 ? -5.711 -10.343 7.968 1.00 97.62 110 ILE A N 1
ATOM 906 C CA . ILE A 1 110 ? -4.619 -10.420 6.998 1.00 97.62 110 ILE A CA 1
ATOM 907 C C . ILE A 1 110 ? -5.146 -11.031 5.700 1.00 97.62 110 ILE A C 1
ATOM 909 O O . ILE A 1 110 ? -5.641 -12.159 5.664 1.00 97.62 110 ILE A O 1
ATOM 913 N N . TYR A 1 111 ? -5.007 -10.282 4.615 1.00 97.62 111 TYR A N 1
ATOM 914 C CA . TYR A 1 111 ? -5.410 -10.658 3.271 1.00 97.62 111 TYR A CA 1
ATOM 915 C C . TYR A 1 111 ? -4.197 -11.025 2.422 1.00 97.62 111 TYR A C 1
ATOM 917 O O . TYR A 1 111 ? -3.142 -10.393 2.500 1.00 97.62 111 TYR A O 1
ATOM 925 N N . LYS A 1 112 ? -4.374 -12.034 1.566 1.00 96.44 112 LYS A N 1
ATOM 926 C CA . LYS A 1 112 ? -3.342 -12.521 0.648 1.00 96.44 112 LYS A CA 1
ATOM 927 C C . LYS A 1 112 ? -3.544 -11.970 -0.761 1.00 96.44 112 LYS A C 1
ATOM 929 O O . LYS A 1 112 ? -4.668 -11.865 -1.262 1.00 96.44 112 LYS A O 1
ATOM 934 N N . SER A 1 113 ? -2.431 -11.679 -1.410 1.00 94.81 113 SER A N 1
ATOM 935 C CA . SER A 1 113 ? -2.295 -11.405 -2.835 1.00 94.81 113 SER A CA 1
ATOM 936 C C . SER A 1 113 ? -1.386 -12.460 -3.459 1.00 94.81 113 SER A C 1
ATOM 938 O O . SER A 1 113 ? -0.494 -12.981 -2.788 1.00 94.81 113 SER A O 1
ATOM 940 N N . GLY A 1 114 ? -1.617 -12.785 -4.731 1.00 91.75 114 GLY A N 1
ATOM 941 C CA . GLY A 1 114 ? -0.783 -13.754 -5.435 1.00 91.75 114 GLY A CA 1
ATOM 942 C C . GLY A 1 114 ? 0.656 -13.261 -5.603 1.00 91.75 114 GLY A C 1
ATOM 943 O O . GLY A 1 114 ? 0.906 -12.060 -5.760 1.00 91.75 114 GLY A O 1
ATOM 944 N N . ASN A 1 115 ? 1.597 -14.201 -5.611 1.00 88.25 115 ASN A N 1
ATOM 945 C CA . ASN A 1 115 ? 3.000 -13.917 -5.888 1.00 88.25 115 ASN A C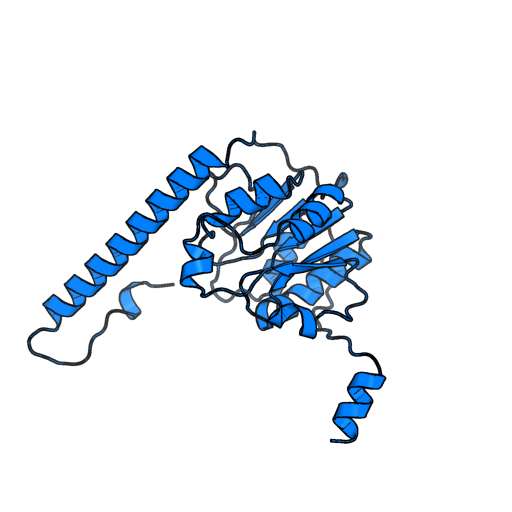A 1
ATOM 946 C C . ASN A 1 115 ? 3.192 -13.534 -7.363 1.00 88.25 115 ASN A C 1
ATOM 948 O O . ASN A 1 115 ? 2.538 -14.070 -8.257 1.00 88.25 115 ASN A O 1
ATOM 952 N N . CYS A 1 116 ? 4.105 -12.606 -7.636 1.00 87.25 116 CYS A N 1
ATOM 953 C CA . CYS A 1 116 ? 4.516 -12.280 -8.998 1.00 87.25 116 CYS A CA 1
ATOM 954 C C . CYS A 1 116 ? 5.956 -11.762 -9.021 1.00 87.25 116 CYS A C 1
ATOM 956 O O . CYS A 1 116 ? 6.517 -11.387 -7.992 1.00 87.25 116 CYS A O 1
ATOM 958 N N . SER A 1 117 ? 6.571 -11.735 -10.205 1.00 89.75 117 SER A N 1
ATOM 959 C CA . SER A 1 117 ? 7.895 -11.126 -10.350 1.00 89.75 117 SER A CA 1
ATOM 960 C C . SER A 1 117 ? 7.829 -9.617 -10.112 1.00 89.75 117 SER A C 1
ATOM 962 O O . SER A 1 117 ? 6.831 -8.978 -10.435 1.00 89.75 117 SER A O 1
ATOM 964 N N . TYR A 1 118 ? 8.924 -9.006 -9.651 1.00 87.06 118 TYR A N 1
ATOM 965 C CA . TYR A 1 118 ? 8.992 -7.550 -9.455 1.00 87.06 118 TYR A CA 1
ATOM 966 C C . TYR A 1 118 ? 8.652 -6.749 -10.728 1.00 87.06 118 TYR A C 1
ATOM 968 O O . TYR A 1 118 ? 8.045 -5.684 -10.673 1.00 87.06 118 TYR A O 1
ATOM 976 N N . ASN A 1 119 ? 9.008 -7.272 -11.905 1.00 88.31 119 ASN A N 1
ATOM 977 C CA . ASN A 1 119 ? 8.671 -6.641 -13.182 1.00 88.31 119 ASN A CA 1
ATOM 978 C C . ASN A 1 119 ? 7.159 -6.693 -13.452 1.00 88.31 119 ASN A C 1
ATOM 980 O O . ASN A 1 119 ? 6.582 -5.687 -13.861 1.00 88.31 119 ASN A O 1
ATOM 984 N N . HIS A 1 120 ? 6.522 -7.837 -13.181 1.00 90.12 120 HIS A N 1
ATOM 985 C CA . HIS A 1 120 ? 5.069 -7.962 -13.262 1.00 90.12 120 HIS A CA 1
ATOM 986 C C . HIS A 1 120 ? 4.393 -7.035 -12.247 1.00 90.12 120 HIS A C 1
ATOM 988 O O . HIS A 1 120 ? 3.523 -6.262 -12.632 1.00 90.12 120 HIS A O 1
ATOM 994 N N . TYR A 1 121 ? 4.848 -7.050 -10.993 1.00 90.62 121 TYR A N 1
ATOM 995 C CA . TYR A 1 121 ? 4.375 -6.172 -9.927 1.00 90.62 121 TYR A CA 1
ATOM 996 C C . TYR A 1 121 ? 4.388 -4.702 -10.362 1.00 90.62 121 TYR A C 1
ATOM 998 O O . TYR A 1 121 ? 3.360 -4.042 -10.347 1.00 90.62 121 TYR A O 1
ATOM 1006 N N . LEU A 1 122 ? 5.520 -4.196 -10.857 1.00 91.06 122 LEU A N 1
ATOM 1007 C CA . LEU A 1 122 ? 5.616 -2.791 -11.251 1.00 91.06 122 LEU A CA 1
ATOM 1008 C C . LEU A 1 122 ? 4.797 -2.433 -12.495 1.00 91.06 122 LEU A C 1
ATOM 1010 O O . LEU A 1 122 ? 4.244 -1.338 -12.560 1.00 91.06 122 LEU A O 1
ATOM 1014 N N . LYS A 1 123 ? 4.770 -3.297 -13.516 1.00 93.31 123 LYS A N 1
ATOM 1015 C CA . LYS A 1 123 ? 4.315 -2.911 -14.867 1.00 93.31 123 LYS A CA 1
ATOM 1016 C C . LYS A 1 123 ? 2.939 -3.430 -15.242 1.00 93.31 123 LYS A C 1
ATOM 1018 O O . LYS A 1 123 ? 2.404 -2.986 -16.258 1.00 93.31 123 LYS A O 1
ATOM 1023 N N . SER A 1 124 ? 2.401 -4.386 -14.492 1.00 95.12 124 SER A N 1
ATOM 1024 C CA . SER A 1 124 ? 1.075 -4.921 -14.761 1.00 95.12 124 SER A CA 1
ATOM 1025 C C . SER A 1 124 ? 0.016 -3.863 -14.493 1.00 95.12 124 SER A C 1
ATOM 1027 O O . SER A 1 124 ? 0.094 -3.088 -13.544 1.00 95.12 124 SER A O 1
ATOM 1029 N N . PHE A 1 125 ? -0.999 -3.872 -15.342 1.00 95.38 125 PHE A N 1
ATOM 1030 C CA . PHE A 1 125 ? -2.216 -3.088 -15.192 1.00 95.38 125 PHE A CA 1
ATOM 1031 C C . PHE A 1 125 ? -3.134 -3.647 -14.091 1.00 95.38 125 PHE A C 1
ATOM 1033 O O . PHE A 1 125 ? -3.934 -2.914 -13.513 1.00 95.38 125 PHE A O 1
ATOM 1040 N N . TYR A 1 126 ? -2.995 -4.933 -13.765 1.00 94.50 126 TYR A N 1
ATOM 1041 C CA . TYR A 1 126 ? -3.866 -5.649 -12.838 1.00 94.50 126 TYR A CA 1
ATOM 1042 C C . TYR A 1 126 ? -3.077 -6.164 -11.635 1.00 94.50 126 TYR A C 1
ATOM 1044 O O . TYR A 1 126 ? -1.967 -6.675 -11.774 1.00 94.50 126 TYR A O 1
ATOM 1052 N N . HIS A 1 127 ? -3.664 -6.027 -10.447 1.00 94.75 127 HIS A N 1
ATOM 1053 C CA . HIS A 1 127 ? -3.096 -6.564 -9.216 1.00 94.75 127 HIS A CA 1
ATOM 1054 C C . HIS A 1 127 ? -3.384 -8.063 -9.087 1.00 94.75 127 HIS A C 1
ATOM 1056 O O . HIS A 1 127 ? -4.364 -8.573 -9.626 1.00 94.75 127 HIS A O 1
ATOM 1062 N N . THR A 1 128 ? -2.591 -8.754 -8.274 1.00 95.19 128 THR A N 1
ATOM 1063 C CA . THR A 1 128 ? -2.703 -10.203 -8.037 1.00 95.19 128 THR A CA 1
ATOM 1064 C C . THR A 1 128 ? -3.688 -10.584 -6.925 1.00 95.19 128 THR A C 1
ATOM 1066 O O . THR A 1 128 ? -3.770 -11.746 -6.531 1.00 95.19 128 THR A O 1
ATOM 1069 N N . VAL A 1 129 ? -4.436 -9.623 -6.374 1.00 96.88 129 VAL A N 1
ATOM 1070 C CA . VAL A 1 129 ? -5.480 -9.901 -5.373 1.00 96.88 129 VAL A CA 1
ATOM 1071 C C . VAL A 1 129 ? -6.667 -10.608 -6.032 1.00 96.88 129 VAL A C 1
ATOM 1073 O O . VAL A 1 129 ? -7.223 -10.106 -7.010 1.00 96.88 129 VAL A O 1
ATOM 1076 N N . SER A 1 130 ? -7.069 -11.760 -5.488 1.00 96.75 130 SER A N 1
ATOM 1077 C CA . SER A 1 130 ? -8.190 -12.545 -6.018 1.00 96.75 130 SER A CA 1
ATOM 1078 C C . SER A 1 130 ? -9.525 -11.800 -5.894 1.00 96.75 130 SER A C 1
ATOM 1080 O O . SER A 1 130 ? -9.717 -10.975 -4.997 1.00 96.75 130 SER A O 1
ATOM 1082 N N . LYS A 1 131 ? -10.501 -12.132 -6.753 1.00 96.81 131 LYS A N 1
ATOM 1083 C CA . LYS A 1 131 ? -11.854 -11.541 -6.699 1.00 96.81 131 LYS A CA 1
ATOM 1084 C C . LYS A 1 131 ? -12.525 -11.746 -5.333 1.00 96.81 131 LYS A C 1
ATOM 1086 O O . LYS A 1 131 ? -13.181 -10.839 -4.826 1.00 96.81 131 LYS A O 1
ATOM 1091 N N . ALA A 1 132 ? -12.336 -12.917 -4.721 1.00 97.31 132 ALA A N 1
ATOM 1092 C CA . ALA A 1 132 ? -12.886 -13.230 -3.405 1.00 97.31 132 ALA A CA 1
ATOM 1093 C C . ALA A 1 132 ? -12.272 -12.352 -2.302 1.00 97.31 132 ALA A C 1
ATOM 1095 O O . ALA A 1 132 ? -13.004 -11.785 -1.490 1.00 97.31 132 ALA A O 1
ATOM 1096 N N . THR A 1 133 ? -10.945 -12.179 -2.305 1.00 97.81 133 THR A N 1
ATOM 1097 C CA . THR A 1 133 ? -10.256 -11.278 -1.372 1.00 97.81 133 THR A CA 1
ATOM 1098 C C . THR A 1 133 ? -10.674 -9.827 -1.598 1.00 97.81 133 THR A C 1
ATOM 1100 O O . THR A 1 133 ? -10.988 -9.130 -0.638 1.00 97.81 133 THR A O 1
ATOM 1103 N N . MET A 1 134 ? -10.785 -9.385 -2.853 1.00 97.75 134 MET A N 1
ATOM 1104 C CA . MET A 1 134 ? -11.259 -8.038 -3.177 1.00 97.75 134 MET A CA 1
ATOM 1105 C C . MET A 1 134 ? -12.671 -7.761 -2.660 1.00 97.75 134 MET A C 1
ATOM 1107 O O . MET A 1 134 ? -12.925 -6.681 -2.131 1.00 97.75 134 MET A O 1
ATOM 1111 N N . LYS A 1 135 ? -13.579 -8.741 -2.738 1.00 97.25 135 LYS A N 1
ATOM 1112 C CA . LYS A 1 135 ? -14.928 -8.622 -2.166 1.00 97.25 135 LYS A CA 1
ATOM 1113 C C . LYS A 1 135 ? -14.884 -8.405 -0.651 1.00 97.25 135 LYS A C 1
ATOM 1115 O O . LYS A 1 135 ? -15.658 -7.604 -0.138 1.00 97.25 135 LYS A O 1
ATOM 1120 N N . LYS A 1 136 ? -13.985 -9.097 0.060 1.00 97.75 136 LYS A N 1
ATOM 1121 C CA . LYS A 1 136 ? -13.779 -8.910 1.508 1.00 97.75 136 LYS A CA 1
ATOM 1122 C C . LYS A 1 136 ? -13.221 -7.515 1.808 1.00 97.75 136 LYS A C 1
ATOM 1124 O O . LYS A 1 136 ? -13.807 -6.800 2.611 1.00 97.75 136 LYS A O 1
ATOM 1129 N N . LEU A 1 137 ? -12.173 -7.099 1.094 1.00 98.06 137 LEU A N 1
ATOM 1130 C CA . LEU A 1 137 ? -11.564 -5.772 1.247 1.00 98.06 137 LEU A CA 1
ATOM 1131 C C . LEU A 1 137 ? -12.576 -4.639 1.018 1.00 98.06 137 LEU A C 1
ATOM 1133 O O . LEU A 1 137 ? -12.670 -3.724 1.828 1.00 98.06 137 LEU A O 1
ATOM 1137 N N . ASN A 1 138 ? -13.382 -4.715 -0.046 1.00 96.00 138 ASN A N 1
ATOM 1138 C CA . ASN A 1 138 ? -14.376 -3.684 -0.360 1.00 96.00 138 ASN A CA 1
ATOM 1139 C C . ASN A 1 138 ? -15.508 -3.601 0.684 1.00 96.00 138 ASN A C 1
ATOM 1141 O O . ASN A 1 138 ? -16.056 -2.523 0.926 1.00 96.00 138 ASN A O 1
ATOM 1145 N N . ARG A 1 139 ? -15.868 -4.729 1.310 1.00 96.06 139 ARG A N 1
ATOM 1146 C CA . ARG A 1 139 ? -16.897 -4.789 2.362 1.00 96.06 139 ARG A CA 1
ATOM 1147 C C . ARG A 1 139 ? -16.461 -4.120 3.662 1.00 96.06 139 ARG A C 1
ATOM 1149 O O . ARG A 1 139 ? -17.323 -3.603 4.357 1.00 96.06 139 ARG A O 1
ATOM 1156 N N . ASN A 1 140 ? -15.162 -4.085 3.953 1.00 95.94 140 ASN A N 1
ATOM 1157 C CA . ASN A 1 140 ? -14.640 -3.443 5.163 1.00 95.94 140 ASN A CA 1
ATOM 1158 C C . ASN A 1 140 ? -14.720 -1.914 5.140 1.00 95.94 140 ASN A C 1
ATOM 1160 O O . ASN A 1 140 ? -14.549 -1.311 6.192 1.00 95.94 140 ASN A O 1
ATOM 1164 N N . LYS A 1 141 ? -14.966 -1.298 3.970 1.00 96.62 141 LYS A N 1
ATOM 1165 C CA . LYS A 1 141 ? -15.133 0.159 3.813 1.00 96.62 141 LYS A CA 1
ATOM 1166 C C . LYS A 1 141 ? -14.044 0.960 4.534 1.00 96.62 141 LYS A C 1
ATOM 1168 O O . LYS A 1 141 ? -14.341 1.824 5.348 1.00 96.62 141 LYS A O 1
ATOM 1173 N N . TYR A 1 142 ? -12.787 0.657 4.210 1.00 98.38 142 TYR A N 1
ATOM 1174 C CA . TYR A 1 142 ? -11.639 1.289 4.853 1.00 98.38 142 TYR A CA 1
ATOM 1175 C C . TYR A 1 142 ? -11.683 2.815 4.769 1.00 98.38 142 TYR A C 1
ATOM 1177 O O . TYR A 1 142 ? -11.835 3.394 3.688 1.00 98.38 142 TYR A O 1
ATOM 1185 N N . ASP A 1 143 ? -11.457 3.462 5.905 1.00 97.81 143 ASP A N 1
ATOM 1186 C CA . ASP A 1 143 ? -11.266 4.906 5.959 1.00 97.81 143 ASP A CA 1
ATOM 1187 C C . ASP A 1 143 ? -9.922 5.282 5.337 1.00 97.81 143 ASP A C 1
ATOM 1189 O O . ASP A 1 143 ? -9.833 6.262 4.603 1.00 97.81 143 ASP A O 1
ATOM 1193 N N . LEU A 1 144 ? -8.881 4.483 5.583 1.00 98.06 144 LEU A N 1
ATOM 1194 C CA . LEU A 1 144 ? -7.519 4.799 5.175 1.00 98.06 144 LEU A CA 1
ATOM 1195 C C . LEU A 1 144 ? -6.777 3.583 4.610 1.00 98.06 144 LEU A C 1
ATOM 1197 O O . LEU A 1 144 ? -6.754 2.509 5.206 1.00 98.06 144 LEU A O 1
ATOM 1201 N N . ILE A 1 145 ? -6.087 3.789 3.490 1.00 97.94 145 ILE A N 1
ATOM 1202 C CA . ILE A 1 145 ? -4.992 2.932 3.033 1.00 97.94 145 ILE A CA 1
ATOM 1203 C C . ILE A 1 145 ? -3.657 3.604 3.350 1.00 97.94 145 ILE A C 1
ATOM 1205 O O . ILE A 1 145 ? -3.453 4.773 3.022 1.00 97.94 145 ILE A O 1
ATOM 1209 N N . ILE A 1 146 ? -2.720 2.839 3.905 1.00 96.56 146 ILE A N 1
ATOM 1210 C CA . ILE A 1 146 ? -1.315 3.235 4.022 1.00 96.56 146 ILE A CA 1
ATOM 1211 C C . ILE A 1 146 ? -0.508 2.425 2.997 1.00 96.56 146 ILE A C 1
ATOM 1213 O O . ILE A 1 146 ? -0.488 1.193 3.037 1.00 96.56 146 ILE A O 1
ATOM 1217 N N . ASP A 1 147 ? 0.156 3.117 2.071 1.00 94.38 147 ASP A N 1
ATOM 1218 C CA . ASP A 1 147 ? 1.047 2.558 1.047 1.00 94.38 147 ASP A CA 1
ATOM 1219 C C . ASP A 1 147 ? 2.488 3.041 1.283 1.00 94.38 147 ASP A C 1
ATOM 1221 O O . ASP A 1 147 ? 2.925 4.040 0.698 1.00 94.38 147 ASP A O 1
ATOM 1225 N N . PRO A 1 148 ? 3.257 2.349 2.140 1.00 89.06 148 PRO A N 1
ATOM 1226 C CA . PRO A 1 148 ? 4.618 2.745 2.488 1.00 89.06 148 PRO A CA 1
ATOM 1227 C C . PRO A 1 148 ? 5.645 2.306 1.431 1.00 89.06 148 PRO A C 1
ATOM 1229 O O . PRO A 1 148 ? 6.849 2.337 1.682 1.00 89.06 148 PRO A O 1
ATOM 1232 N N . CYS A 1 149 ? 5.199 1.853 0.256 1.00 86.00 149 CYS A N 1
ATOM 1233 C CA . CYS A 1 149 ? 6.074 1.444 -0.829 1.00 86.00 149 CYS A CA 1
ATOM 1234 C C . CYS A 1 149 ? 6.940 2.631 -1.282 1.00 86.00 149 CYS A C 1
ATOM 1236 O O . CYS A 1 149 ? 6.443 3.566 -1.907 1.00 86.00 149 CYS A O 1
ATOM 1238 N N . LEU A 1 150 ? 8.239 2.591 -0.976 1.00 80.69 150 LEU A N 1
ATOM 1239 C CA . LEU A 1 150 ? 9.204 3.637 -1.344 1.00 80.69 150 LEU A CA 1
ATOM 1240 C C . LEU A 1 150 ? 9.673 3.562 -2.801 1.00 80.69 150 LEU A C 1
ATOM 1242 O O . LEU A 1 150 ? 10.287 4.506 -3.299 1.00 80.69 150 LEU A O 1
ATOM 1246 N N . SER A 1 151 ? 9.444 2.435 -3.476 1.00 76.06 151 SER A N 1
ATOM 1247 C CA . SER A 1 151 ? 9.805 2.293 -4.882 1.00 76.06 151 SER A CA 1
ATOM 1248 C C . SER A 1 151 ? 8.867 3.092 -5.789 1.00 76.06 151 SER A C 1
ATOM 1250 O O . SER A 1 151 ? 7.858 3.655 -5.352 1.00 76.06 151 SER A O 1
ATOM 1252 N N . GLU A 1 152 ? 9.201 3.098 -7.080 1.00 83.62 152 GLU A N 1
ATOM 1253 C CA . GLU A 1 152 ? 8.304 3.546 -8.145 1.00 83.62 152 GLU A CA 1
ATOM 1254 C C . GLU A 1 152 ? 6.891 2.988 -7.929 1.00 83.62 152 GLU A C 1
ATOM 1256 O O . GLU A 1 152 ? 6.723 1.815 -7.579 1.00 83.62 152 GLU A O 1
ATOM 1261 N N . THR A 1 153 ? 5.878 3.837 -8.112 1.00 89.44 153 THR A N 1
ATOM 1262 C CA . THR A 1 153 ? 4.478 3.434 -7.967 1.00 89.44 153 THR A CA 1
ATOM 1263 C C . THR A 1 153 ? 4.154 2.329 -8.975 1.00 89.44 153 THR A C 1
ATOM 1265 O O . THR A 1 153 ? 4.301 2.558 -10.177 1.00 89.44 153 THR A O 1
ATOM 1268 N N . PRO A 1 154 ? 3.686 1.151 -8.530 1.00 92.69 154 PRO A N 1
ATOM 1269 C CA . PRO A 1 154 ? 3.248 0.096 -9.436 1.00 92.69 154 PRO A CA 1
ATOM 1270 C C . PRO A 1 154 ? 2.046 0.546 -10.271 1.00 92.69 154 PRO A C 1
ATOM 1272 O O . PRO A 1 154 ? 1.114 1.153 -9.742 1.00 92.69 154 PRO A O 1
ATOM 1275 N N . VAL A 1 155 ? 2.016 0.206 -11.561 1.00 94.69 155 VAL A N 1
ATOM 1276 C CA . VAL A 1 155 ? 0.930 0.602 -12.482 1.00 94.69 155 VAL A CA 1
ATOM 1277 C C . VAL A 1 155 ? -0.435 0.104 -11.987 1.00 94.69 155 VAL A C 1
ATOM 1279 O O . VAL A 1 155 ? -1.418 0.846 -12.013 1.00 94.69 155 VAL A O 1
ATOM 1282 N N . HIS A 1 156 ? -0.507 -1.115 -11.444 1.00 95.06 156 HIS A N 1
ATOM 1283 C CA . HIS A 1 156 ? -1.757 -1.679 -10.930 1.00 95.06 156 HIS A CA 1
ATOM 1284 C C . HIS A 1 156 ? -2.292 -0.969 -9.678 1.00 95.06 156 HIS A C 1
ATOM 1286 O O . HIS A 1 156 ? -3.391 -1.292 -9.220 1.00 95.06 156 HIS A O 1
ATOM 1292 N N . ARG A 1 157 ? -1.520 -0.073 -9.045 1.00 95.19 157 ARG A N 1
ATOM 1293 C CA . ARG A 1 157 ? -1.880 0.520 -7.752 1.00 95.19 157 ARG A CA 1
ATOM 1294 C C . ARG A 1 157 ? -3.139 1.379 -7.857 1.00 95.19 157 ARG A C 1
ATOM 1296 O O . ARG A 1 157 ? -4.001 1.286 -6.992 1.00 95.19 157 ARG A O 1
ATOM 1303 N N . MET A 1 158 ? -3.305 2.101 -8.967 1.00 94.56 158 MET A N 1
ATOM 1304 C CA . MET A 1 158 ? -4.526 2.865 -9.252 1.00 94.56 158 MET A CA 1
ATOM 1305 C C . MET A 1 158 ? -5.752 1.956 -9.355 1.00 94.56 158 MET A C 1
ATOM 1307 O O . MET A 1 158 ? -6.791 2.254 -8.774 1.00 94.56 158 MET A O 1
ATOM 1311 N N . LYS A 1 159 ? -5.630 0.810 -10.040 1.00 96.31 159 LYS A N 1
ATOM 1312 C CA . LYS A 1 159 ? -6.712 -0.177 -10.088 1.00 96.31 159 LYS A CA 1
ATOM 1313 C C . LYS A 1 159 ? -7.014 -0.746 -8.701 1.00 96.31 159 LYS A C 1
ATOM 1315 O O . LYS A 1 159 ? -8.174 -0.828 -8.320 1.00 96.31 159 LYS A O 1
ATOM 1320 N N . LEU A 1 160 ? -5.979 -1.128 -7.952 1.00 97.38 160 LEU A N 1
ATOM 1321 C CA . LEU A 1 160 ? -6.126 -1.707 -6.616 1.00 97.38 160 LEU A CA 1
ATOM 1322 C C . LEU A 1 160 ? -6.863 -0.750 -5.675 1.00 97.38 160 LEU A C 1
ATOM 1324 O O . LEU A 1 160 ? -7.821 -1.147 -5.021 1.00 97.38 160 LEU A O 1
ATOM 1328 N N . PHE A 1 161 ? -6.449 0.515 -5.630 1.00 96.31 161 PHE A N 1
ATOM 1329 C CA . PHE A 1 161 ? -7.079 1.510 -4.767 1.00 96.31 161 PHE A CA 1
ATOM 1330 C C . PHE A 1 161 ? -8.495 1.852 -5.211 1.00 96.31 161 PHE A C 1
ATOM 1332 O O . PHE A 1 161 ? -9.364 1.994 -4.352 1.00 96.31 161 PHE A O 1
ATOM 1339 N N . ARG A 1 162 ? -8.760 1.894 -6.521 1.00 95.88 162 ARG A N 1
ATOM 1340 C CA . ARG A 1 162 ? -10.121 2.032 -7.042 1.00 95.88 162 ARG A CA 1
ATOM 1341 C C . ARG A 1 162 ? -11.018 0.867 -6.624 1.00 95.88 162 ARG A C 1
ATOM 1343 O O . ARG A 1 162 ? -12.156 1.097 -6.235 1.00 95.88 162 ARG A O 1
ATOM 1350 N N . ASP A 1 163 ? -10.526 -0.366 -6.709 1.00 96.19 163 ASP A N 1
ATOM 1351 C CA . ASP A 1 163 ? -11.311 -1.560 -6.387 1.00 96.19 163 ASP A CA 1
ATOM 1352 C C . ASP A 1 163 ? -11.566 -1.695 -4.870 1.00 96.19 163 ASP A C 1
ATOM 1354 O O . ASP A 1 163 ? -12.654 -2.105 -4.454 1.00 96.19 163 ASP A O 1
ATOM 1358 N N . ILE A 1 164 ? -10.588 -1.333 -4.027 1.00 97.31 164 ILE A N 1
ATOM 1359 C CA . ILE A 1 164 ? -10.761 -1.289 -2.561 1.00 97.31 164 ILE A CA 1
ATOM 1360 C C . ILE A 1 164 ? -11.694 -0.136 -2.170 1.00 97.31 164 ILE A C 1
ATOM 1362 O O . ILE A 1 164 ? -12.554 -0.314 -1.310 1.00 97.31 164 ILE A O 1
ATOM 1366 N N . ASN A 1 165 ? -11.552 1.012 -2.839 1.00 95.50 165 ASN A N 1
ATOM 1367 C CA . ASN A 1 165 ? -12.352 2.221 -2.662 1.00 95.50 165 ASN A CA 1
ATOM 1368 C C . ASN A 1 165 ? -12.321 2.781 -1.227 1.00 95.50 165 ASN A C 1
ATOM 1370 O O . ASN A 1 165 ? -13.365 3.043 -0.630 1.00 95.50 165 ASN A O 1
ATOM 1374 N N . ALA A 1 166 ? -11.118 2.944 -0.670 1.00 96.88 166 ALA A N 1
ATOM 1375 C CA . ALA A 1 166 ? -10.936 3.585 0.631 1.00 96.88 166 ALA A CA 1
ATOM 1376 C C . ALA A 1 166 ? -11.155 5.108 0.567 1.00 96.88 166 ALA A C 1
ATOM 1378 O O . ALA A 1 166 ? -10.950 5.732 -0.482 1.00 96.88 166 ALA A O 1
ATOM 1379 N N . ARG A 1 167 ? -11.536 5.726 1.695 1.00 95.56 167 ARG A N 1
ATOM 1380 C CA . ARG A 1 167 ? -11.778 7.181 1.763 1.00 95.56 167 ARG A CA 1
ATOM 1381 C C . ARG A 1 167 ? -10.485 7.992 1.648 1.00 95.56 167 ARG A C 1
ATOM 1383 O O . ARG A 1 167 ? -10.478 9.039 1.005 1.00 95.56 167 ARG A O 1
ATOM 1390 N N . PHE A 1 168 ? -9.375 7.510 2.175 1.00 96.62 168 PHE A N 1
ATOM 1391 C CA . PHE A 1 168 ? -8.088 8.189 2.099 1.00 96.62 168 PHE A CA 1
ATOM 1392 C C . PHE A 1 168 ? -6.981 7.219 1.713 1.00 96.62 168 PHE A C 1
ATOM 1394 O O . PHE A 1 168 ? -7.049 6.024 2.004 1.00 96.62 168 PHE A O 1
ATOM 1401 N N . VAL A 1 169 ? -5.943 7.742 1.066 1.00 96.31 169 VAL A N 1
ATOM 1402 C CA . VAL A 1 169 ? -4.711 6.990 0.812 1.00 96.31 169 VAL A CA 1
ATOM 1403 C C . VAL A 1 169 ? -3.519 7.865 1.164 1.00 96.31 169 VAL A C 1
ATOM 1405 O O . VAL A 1 169 ? -3.376 8.968 0.632 1.00 96.31 169 VAL A O 1
ATOM 1408 N N . ILE A 1 170 ? -2.658 7.348 2.034 1.00 95.38 170 ILE A N 1
ATOM 1409 C CA . ILE A 1 170 ? -1.368 7.942 2.373 1.00 95.38 170 ILE A CA 1
ATOM 1410 C C . ILE A 1 170 ? -0.283 7.142 1.662 1.00 95.38 170 ILE A C 1
ATOM 1412 O O . ILE A 1 170 ? -0.201 5.922 1.805 1.00 95.38 170 ILE A O 1
ATOM 1416 N N . GLY A 1 171 ? 0.547 7.831 0.887 1.00 93.62 171 GLY A N 1
ATOM 1417 C CA . GLY A 1 171 ? 1.725 7.262 0.244 1.00 93.62 171 GLY A CA 1
ATOM 1418 C C . GLY A 1 171 ? 2.986 8.061 0.549 1.00 93.62 171 GLY A C 1
ATOM 1419 O O . GLY A 1 171 ? 2.933 9.142 1.132 1.00 93.62 171 GLY A O 1
ATOM 1420 N N . LEU A 1 172 ? 4.130 7.534 0.118 1.00 89.75 172 LEU A N 1
ATOM 1421 C CA . LEU A 1 172 ? 5.435 8.185 0.252 1.00 89.75 172 LEU A CA 1
ATOM 1422 C C . LEU A 1 172 ? 6.001 8.539 -1.120 1.00 89.75 172 LEU A C 1
ATOM 1424 O O . LEU A 1 172 ? 6.034 7.680 -2.007 1.00 89.75 172 LEU A O 1
ATOM 1428 N N . ASN A 1 173 ? 6.463 9.782 -1.289 1.00 90.12 173 ASN A N 1
ATOM 1429 C CA . ASN A 1 173 ? 7.086 10.276 -2.528 1.00 90.12 173 ASN A CA 1
ATOM 1430 C C . ASN A 1 173 ? 6.275 9.973 -3.806 1.00 90.12 173 ASN A C 1
ATOM 1432 O O . ASN A 1 173 ? 6.830 9.715 -4.876 1.00 90.12 173 ASN A O 1
ATOM 1436 N N . LYS A 1 174 ? 4.945 9.957 -3.701 1.00 91.81 174 L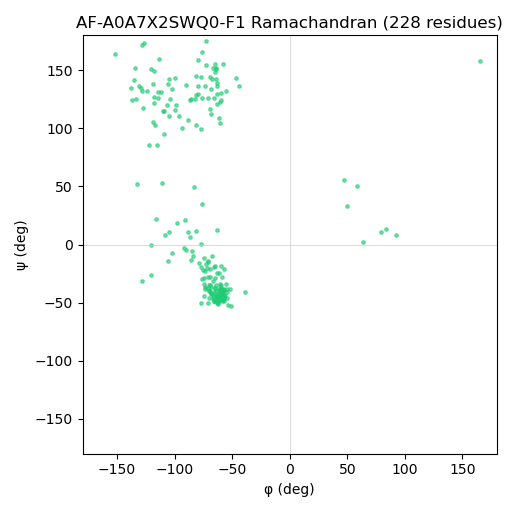YS A N 1
ATOM 1437 C CA . LYS A 1 174 ? 4.034 9.693 -4.817 1.00 91.81 174 LYS A CA 1
ATOM 1438 C C . LYS A 1 174 ? 3.827 10.956 -5.635 1.00 91.81 174 LYS A C 1
ATOM 1440 O O . LYS A 1 174 ? 3.787 12.057 -5.081 1.00 91.81 174 LYS A O 1
ATOM 1445 N N . LYS A 1 175 ? 3.684 10.779 -6.951 1.00 88.94 175 LYS A N 1
ATOM 1446 C CA . LYS A 1 175 ? 3.445 11.886 -7.878 1.00 88.94 175 LYS A CA 1
ATOM 1447 C C . LYS A 1 175 ? 2.153 12.608 -7.497 1.00 88.94 175 LYS A C 1
ATOM 1449 O O . LYS A 1 175 ? 1.120 11.972 -7.295 1.00 88.94 175 LYS A O 1
ATOM 1454 N N . SER A 1 176 ? 2.228 13.932 -7.399 1.00 85.38 176 SER A N 1
ATOM 1455 C CA . SER A 1 176 ? 1.128 14.791 -6.945 1.00 85.38 176 SER A CA 1
ATOM 1456 C C . SER A 1 176 ? -0.077 14.785 -7.885 1.00 85.38 176 SER A C 1
ATOM 1458 O O . SER A 1 176 ? -1.177 15.172 -7.487 1.00 85.38 176 SER A O 1
ATOM 1460 N N . ASP A 1 177 ? 0.113 14.352 -9.128 1.00 88.62 177 ASP A N 1
ATOM 1461 C CA . ASP A 1 177 ? -0.917 14.282 -10.149 1.00 88.62 177 ASP A CA 1
ATOM 1462 C C . ASP A 1 177 ? -1.747 12.987 -10.086 1.00 88.62 177 ASP A C 1
ATOM 1464 O O . ASP A 1 177 ? -2.724 12.893 -10.823 1.00 88.62 177 ASP A O 1
ATOM 1468 N N . ILE A 1 178 ? -1.400 12.025 -9.219 1.00 91.88 178 ILE A N 1
ATOM 1469 C CA . ILE A 1 178 ? -2.183 10.806 -8.964 1.00 91.88 178 ILE A CA 1
ATOM 1470 C C . ILE A 1 178 ? -3.204 11.085 -7.855 1.00 91.88 178 ILE A C 1
ATOM 1472 O O . ILE A 1 178 ? -2.853 11.169 -6.677 1.00 91.88 178 ILE A O 1
ATOM 1476 N N . SER A 1 179 ? -4.479 11.194 -8.216 1.00 91.81 179 SER A N 1
ATOM 1477 C CA . SER A 1 179 ? -5.563 11.636 -7.328 1.00 91.81 179 SER A CA 1
ATOM 1478 C C . SER A 1 179 ? -5.956 10.626 -6.251 1.00 91.81 179 SER A C 1
ATOM 1480 O O . SER A 1 179 ? -6.542 11.014 -5.241 1.00 91.81 179 SER A O 1
ATOM 1482 N N . HIS A 1 180 ? -5.638 9.340 -6.422 1.00 93.12 180 HIS A N 1
ATOM 1483 C CA . HIS A 1 180 ? -5.855 8.347 -5.366 1.00 93.12 180 HIS A CA 1
ATOM 1484 C C . HIS A 1 180 ? -5.104 8.676 -4.076 1.00 93.12 180 HIS A C 1
ATOM 1486 O O . HIS A 1 180 ? -5.659 8.448 -3.004 1.00 93.12 180 HIS A O 1
ATOM 1492 N N . TYR A 1 181 ? -3.876 9.197 -4.169 1.00 94.56 181 TYR A N 1
ATOM 1493 C CA . TYR A 1 181 ? -3.086 9.569 -2.999 1.00 94.56 181 TYR A CA 1
ATOM 1494 C C . TYR A 1 181 ? -3.597 10.894 -2.435 1.00 94.56 181 TYR A C 1
ATOM 1496 O O . TYR A 1 181 ? -3.263 11.967 -2.932 1.00 94.56 181 TYR A O 1
ATOM 1504 N N . THR A 1 182 ? -4.409 10.804 -1.382 1.00 94.81 182 THR A N 1
ATOM 1505 C CA . THR A 1 182 ? -4.896 11.963 -0.626 1.00 94.81 182 THR A CA 1
ATOM 1506 C C . THR A 1 182 ? -3.730 12.735 -0.017 1.00 94.81 182 THR A C 1
ATOM 1508 O O . THR A 1 182 ? -3.680 13.957 -0.115 1.00 94.81 182 THR A O 1
ATOM 1511 N N . VAL A 1 183 ? -2.773 12.014 0.572 1.00 92.81 183 VAL A N 1
ATOM 1512 C CA . VAL A 1 183 ? -1.549 12.585 1.134 1.00 92.81 183 VAL A CA 1
ATOM 1513 C C . VAL A 1 183 ? -0.356 11.826 0.568 1.00 92.81 183 VAL A C 1
ATOM 1515 O O . VAL A 1 183 ? -0.320 10.595 0.564 1.00 92.81 183 VAL A O 1
ATOM 1518 N N . SER A 1 184 ? 0.636 12.570 0.093 1.00 92.31 184 SER A N 1
ATOM 1519 C CA . SER A 1 184 ? 1.929 12.037 -0.322 1.00 92.31 184 SER A CA 1
ATOM 1520 C C . SER A 1 184 ? 2.994 12.672 0.557 1.00 92.31 184 SER A C 1
ATOM 1522 O O . SER A 1 184 ? 3.285 13.859 0.416 1.00 92.31 184 SER A O 1
ATOM 1524 N N . VAL A 1 185 ? 3.526 11.909 1.510 1.00 89.19 185 VAL A N 1
ATOM 1525 C CA . VAL A 1 185 ? 4.501 12.434 2.466 1.00 89.19 185 VAL A CA 1
ATOM 1526 C C . VAL A 1 185 ? 5.887 12.422 1.815 1.00 89.19 185 VAL A C 1
ATOM 1528 O O . VAL A 1 185 ? 6.321 11.369 1.325 1.00 89.19 185 VAL A O 1
ATOM 1531 N N . PRO A 1 186 ? 6.590 13.568 1.768 1.00 87.50 186 PRO A N 1
ATOM 1532 C CA . PRO A 1 186 ? 7.958 13.606 1.283 1.00 87.50 186 PRO A CA 1
ATOM 1533 C C . PRO A 1 186 ? 8.876 12.869 2.260 1.00 87.50 186 PRO A C 1
ATOM 1535 O O . PRO A 1 186 ? 8.821 13.079 3.470 1.00 87.50 186 PRO A O 1
ATOM 1538 N N . TYR A 1 187 ? 9.743 12.018 1.725 1.00 82.25 187 TYR A N 1
ATOM 1539 C CA . TYR A 1 187 ? 10.716 11.243 2.488 1.00 82.25 187 TYR A CA 1
ATOM 1540 C C . TYR A 1 187 ? 12.069 11.252 1.772 1.00 82.25 187 TYR A C 1
ATOM 1542 O O . TYR A 1 187 ? 12.158 10.870 0.600 1.00 82.25 187 TYR A O 1
ATOM 1550 N N . LYS A 1 188 ? 13.136 11.681 2.453 1.00 76.75 188 LYS A N 1
ATOM 1551 C CA . LYS A 1 188 ? 14.483 11.753 1.874 1.00 76.75 188 LYS A CA 1
ATOM 1552 C C . LYS A 1 188 ? 15.269 10.499 2.244 1.00 76.75 188 LYS A C 1
ATOM 1554 O O . LYS A 1 188 ? 15.681 10.303 3.374 1.00 76.75 188 LYS A O 1
ATOM 1559 N N . ASN A 1 189 ? 15.537 9.655 1.253 1.00 64.31 189 ASN A N 1
ATOM 1560 C CA . ASN A 1 189 ? 16.213 8.366 1.441 1.00 64.31 189 ASN A CA 1
ATOM 1561 C C . ASN A 1 189 ? 17.744 8.488 1.663 1.00 64.31 189 ASN A C 1
ATOM 1563 O O . ASN A 1 189 ? 18.521 7.674 1.166 1.00 64.31 189 ASN A O 1
ATOM 1567 N N . GLU A 1 190 ? 18.198 9.540 2.345 1.00 50.16 190 GLU A N 1
ATOM 1568 C CA . GLU A 1 190 ? 19.609 9.814 2.622 1.00 50.16 190 GLU A CA 1
ATOM 1569 C C . GLU A 1 190 ? 19.867 9.581 4.113 1.00 50.16 190 GLU A C 1
ATOM 1571 O O . GLU A 1 190 ? 19.608 10.444 4.941 1.00 50.16 190 GLU A O 1
ATOM 1576 N N . LYS A 1 191 ? 20.341 8.376 4.460 1.00 49.12 191 LYS A N 1
ATOM 1577 C CA . LYS A 1 191 ? 20.712 7.943 5.829 1.00 49.12 191 LYS A CA 1
ATOM 1578 C C . LYS A 1 191 ? 19.576 7.883 6.870 1.00 49.12 191 LYS A C 1
ATOM 1580 O O . LYS A 1 191 ? 19.841 7.541 8.018 1.00 49.12 191 LYS A O 1
ATOM 1585 N N . GLN A 1 192 ? 18.332 8.174 6.495 1.00 52.22 192 GLN A N 1
ATOM 1586 C CA . GLN A 1 192 ? 17.195 8.194 7.419 1.00 52.22 192 GLN A CA 1
ATOM 1587 C C . GLN A 1 192 ? 16.730 6.773 7.779 1.00 52.22 192 GLN A C 1
ATOM 1589 O O . GLN A 1 192 ? 16.449 5.953 6.904 1.00 52.22 192 GLN A O 1
ATOM 1594 N N . HIS A 1 193 ? 16.648 6.470 9.077 1.00 63.66 193 HIS A N 1
ATOM 1595 C CA . HIS A 1 193 ? 16.185 5.175 9.577 1.00 63.66 193 HIS A CA 1
ATOM 1596 C C . HIS A 1 193 ? 14.711 4.925 9.213 1.00 63.66 193 HIS A C 1
ATOM 1598 O O . HIS A 1 193 ? 13.899 5.847 9.163 1.00 63.66 193 HIS A O 1
ATOM 1604 N N . VAL A 1 194 ? 14.347 3.647 9.056 1.00 65.00 194 VAL A N 1
ATOM 1605 C CA . VAL A 1 194 ? 12.960 3.130 9.011 1.00 65.00 194 VAL A CA 1
ATOM 1606 C C . VAL A 1 194 ? 12.041 3.841 10.008 1.00 65.00 194 VAL A C 1
ATOM 1608 O O . VAL A 1 194 ? 10.903 4.176 9.699 1.00 65.00 194 VAL A O 1
ATOM 1611 N N . THR A 1 195 ? 12.564 4.094 11.202 1.00 67.19 195 THR A N 1
ATOM 1612 C CA . THR A 1 195 ? 11.925 4.779 12.322 1.00 67.19 195 THR A CA 1
ATOM 1613 C C . THR A 1 195 ? 11.322 6.133 11.940 1.00 67.19 195 THR A C 1
ATOM 1615 O O . THR A 1 195 ? 10.235 6.484 12.394 1.00 67.19 195 THR A O 1
ATOM 1618 N N . GLU A 1 196 ? 11.994 6.886 11.069 1.00 75.31 196 GLU A N 1
ATOM 16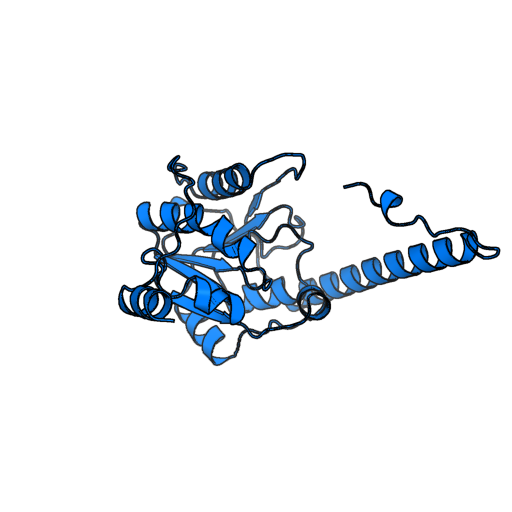19 C CA . GLU A 1 196 ? 11.532 8.193 10.605 1.00 75.31 196 GLU A CA 1
ATOM 1620 C C . GLU A 1 196 ? 10.370 8.067 9.618 1.00 75.31 196 GLU A C 1
ATOM 1622 O O . GLU A 1 196 ? 9.404 8.818 9.713 1.00 75.31 196 GLU A O 1
ATOM 1627 N N . LEU A 1 197 ? 10.400 7.061 8.738 1.00 77.62 197 LEU A N 1
ATOM 1628 C CA . LEU A 1 197 ? 9.283 6.744 7.845 1.00 77.62 197 LEU A CA 1
ATOM 1629 C C . LEU A 1 197 ? 8.023 6.401 8.643 1.00 77.62 197 LEU A C 1
ATOM 1631 O O . LEU A 1 197 ? 6.944 6.916 8.349 1.00 77.62 197 LEU A O 1
ATOM 1635 N N . LEU A 1 198 ? 8.165 5.565 9.676 1.00 77.62 198 LEU A N 1
ATOM 1636 C CA . LEU A 1 198 ? 7.049 5.227 10.559 1.00 77.62 198 LEU A CA 1
ATOM 1637 C C . LEU A 1 198 ? 6.537 6.477 11.290 1.00 77.62 198 LEU A C 1
ATOM 1639 O O . LEU A 1 198 ? 5.333 6.702 11.337 1.00 77.62 198 LEU A O 1
ATOM 1643 N N . SER A 1 199 ? 7.443 7.323 11.792 1.00 80.00 199 SER A N 1
ATOM 1644 C CA . SER A 1 199 ? 7.102 8.582 12.468 1.00 80.00 199 SER A CA 1
ATOM 1645 C C . SER A 1 199 ? 6.346 9.551 11.558 1.00 80.00 199 SER A C 1
ATOM 1647 O O . SER A 1 199 ? 5.357 10.143 11.980 1.00 80.00 199 SER A O 1
ATOM 1649 N N . LEU A 1 200 ? 6.763 9.688 10.299 1.00 85.44 200 LEU A N 1
ATOM 1650 C CA . LEU A 1 200 ? 6.101 10.535 9.308 1.00 85.44 200 LEU A CA 1
ATOM 1651 C C . LEU A 1 200 ? 4.668 10.075 9.028 1.00 85.44 200 LEU A C 1
ATOM 1653 O O . LEU A 1 200 ? 3.753 10.898 9.012 1.00 85.44 200 LEU A O 1
ATOM 1657 N N . ILE A 1 201 ? 4.463 8.766 8.865 1.00 86.69 201 ILE A N 1
ATOM 1658 C CA . ILE A 1 201 ? 3.122 8.203 8.685 1.00 86.69 201 ILE A CA 1
ATOM 1659 C C . ILE A 1 201 ? 2.287 8.420 9.953 1.00 86.69 201 ILE A C 1
ATOM 1661 O O . ILE A 1 201 ? 1.189 8.959 9.850 1.00 86.69 201 ILE A O 1
ATOM 1665 N N . SER A 1 202 ? 2.804 8.101 11.142 1.00 84.88 202 SER A N 1
ATOM 1666 C CA . SER A 1 202 ? 2.080 8.301 12.407 1.00 84.88 202 SER A CA 1
ATOM 1667 C C . SER A 1 202 ? 1.692 9.764 12.636 1.00 84.88 202 SER A C 1
ATOM 1669 O O . SER A 1 202 ? 0.545 10.049 12.972 1.00 84.88 202 SER A O 1
ATOM 1671 N N . LYS A 1 203 ? 2.602 10.711 12.368 1.00 85.06 203 LYS A N 1
ATOM 1672 C CA . LYS A 1 203 ? 2.315 12.153 12.434 1.00 85.06 203 LYS A CA 1
ATOM 1673 C C . LYS A 1 203 ? 1.213 12.559 11.468 1.00 85.06 203 LYS A C 1
ATOM 1675 O O . LYS A 1 203 ? 0.356 13.349 11.846 1.00 85.06 203 LYS A O 1
ATOM 1680 N N . SER A 1 204 ? 1.217 12.015 10.248 1.00 85.38 204 SER A N 1
ATOM 1681 C CA . SER A 1 204 ? 0.214 12.375 9.244 1.00 85.38 204 SER A CA 1
ATOM 1682 C C . SER A 1 204 ? -1.210 12.026 9.671 1.00 85.38 204 SER A C 1
ATOM 1684 O O . SER A 1 204 ? -2.126 12.701 9.233 1.00 85.38 204 SER A O 1
ATOM 1686 N N . ILE A 1 205 ? -1.388 11.046 10.563 1.00 86.06 205 ILE A N 1
ATOM 1687 C CA . ILE A 1 205 ? -2.692 10.594 11.071 1.00 86.06 205 ILE A CA 1
ATOM 1688 C C . ILE A 1 205 ? -2.954 10.987 12.537 1.00 86.06 205 ILE A C 1
ATOM 1690 O O . ILE A 1 205 ? -3.915 10.507 13.124 1.00 86.06 205 ILE A O 1
ATOM 1694 N N . GLY A 1 206 ? -2.096 11.816 13.145 1.00 77.81 206 GLY A N 1
ATOM 1695 C CA . GLY A 1 206 ? -2.271 12.286 14.528 1.00 77.81 206 GLY A CA 1
ATOM 1696 C C . GLY A 1 206 ? -1.861 11.297 15.630 1.00 77.81 206 GLY A C 1
ATOM 1697 O O . GLY A 1 206 ? -2.118 11.548 16.806 1.00 77.81 206 GLY A O 1
ATOM 1698 N N . VAL A 1 207 ? -1.185 10.193 15.299 1.00 76.88 207 VAL A N 1
ATOM 1699 C CA . VAL A 1 207 ? -0.732 9.199 16.285 1.00 76.88 207 VAL A CA 1
ATOM 1700 C C . VAL A 1 207 ? 0.624 9.596 16.857 1.00 76.88 207 VAL A C 1
ATOM 1702 O O . VAL A 1 207 ? 1.604 9.755 16.123 1.00 76.88 207 VAL A O 1
ATOM 1705 N N . LYS A 1 208 ? 0.718 9.704 18.190 1.00 61.28 208 LYS A N 1
ATOM 1706 C CA . LYS A 1 208 ? 2.015 9.848 18.867 1.00 61.28 208 LYS A CA 1
ATOM 1707 C C . LYS A 1 208 ? 2.839 8.590 18.602 1.00 61.28 208 LYS A C 1
ATOM 1709 O O . LYS A 1 208 ? 2.423 7.490 18.953 1.00 61.28 208 LYS A O 1
ATOM 1714 N N . ALA A 1 209 ? 4.009 8.747 17.985 1.00 54.78 209 ALA A N 1
ATOM 1715 C CA . ALA A 1 209 ? 4.945 7.645 17.810 1.00 54.78 209 ALA A CA 1
ATOM 1716 C C . ALA A 1 209 ? 5.357 7.124 19.196 1.00 54.78 209 ALA A C 1
ATOM 1718 O O . ALA A 1 209 ? 6.114 7.776 19.914 1.00 54.78 209 ALA A O 1
ATOM 1719 N N . THR A 1 210 ? 4.826 5.974 19.605 1.00 51.75 210 THR A N 1
ATOM 1720 C CA . THR A 1 210 ? 5.229 5.319 20.850 1.00 51.75 210 THR A CA 1
ATOM 1721 C C . THR A 1 210 ? 6.659 4.825 20.652 1.00 51.75 210 THR A C 1
ATOM 1723 O O . THR A 1 210 ? 6.889 3.945 19.826 1.00 51.75 210 THR A O 1
ATOM 1726 N N . GLY A 1 211 ? 7.621 5.413 21.368 1.00 44.34 211 GLY A N 1
ATOM 1727 C CA . GLY A 1 211 ? 9.068 5.280 21.138 1.00 44.34 211 GLY A CA 1
ATOM 1728 C C . GLY A 1 211 ? 9.683 3.884 21.303 1.00 44.34 211 GLY A C 1
ATOM 1729 O O . GLY A 1 211 ? 10.903 3.763 21.331 1.00 44.34 211 GLY A O 1
ATOM 1730 N N . ASN A 1 212 ? 8.880 2.823 21.398 1.00 54.53 212 ASN A N 1
ATOM 1731 C CA . ASN A 1 212 ? 9.370 1.455 21.393 1.00 54.53 212 ASN A CA 1
ATOM 1732 C C . ASN A 1 212 ? 9.337 0.903 19.957 1.00 54.53 212 ASN A C 1
ATOM 1734 O O . ASN A 1 212 ? 8.288 0.495 19.458 1.00 54.53 212 ASN A O 1
ATOM 1738 N N . PHE A 1 213 ? 10.493 0.893 19.289 1.00 56.91 213 PHE A N 1
ATOM 1739 C CA . PHE A 1 213 ? 10.664 0.416 17.907 1.00 56.91 213 PHE A CA 1
ATOM 1740 C C . PHE A 1 213 ? 11.192 -1.022 17.817 1.00 56.91 213 PHE A C 1
ATOM 1742 O O . PHE A 1 213 ? 11.695 -1.440 16.777 1.00 56.91 213 PHE A O 1
ATOM 1749 N N . THR A 1 214 ? 11.075 -1.792 18.900 1.00 60.28 214 THR A N 1
ATOM 1750 C CA . THR A 1 214 ? 11.426 -3.216 18.907 1.00 60.28 214 THR A CA 1
ATOM 1751 C C . THR A 1 214 ? 10.593 -3.988 17.886 1.00 60.28 214 THR A C 1
ATOM 1753 O O . THR A 1 214 ? 9.356 -3.957 17.917 1.00 60.28 214 THR A O 1
ATOM 1756 N N . TYR A 1 215 ? 11.274 -4.688 16.975 1.00 59.28 215 TYR A N 1
ATOM 1757 C CA . TYR A 1 215 ? 10.629 -5.651 16.090 1.00 59.28 215 TYR A CA 1
ATOM 1758 C C . TYR A 1 215 ? 10.033 -6.771 16.944 1.00 59.28 215 TYR A C 1
ATOM 1760 O O . TYR A 1 215 ? 10.706 -7.315 17.815 1.00 59.28 215 TYR A O 1
ATOM 1768 N N . SER A 1 216 ? 8.762 -7.090 16.717 1.00 60.66 216 SER A N 1
ATOM 1769 C CA . SER A 1 216 ? 8.066 -8.171 17.416 1.00 60.66 216 SER A CA 1
ATOM 1770 C C . SER A 1 216 ? 7.443 -9.095 16.383 1.00 60.66 216 SER A C 1
ATOM 1772 O O . SER A 1 216 ? 6.606 -8.681 15.581 1.00 60.66 216 SER A O 1
ATOM 1774 N N . LEU A 1 217 ? 7.908 -10.341 16.384 1.00 69.12 217 LEU A N 1
ATOM 1775 C CA . LEU A 1 217 ? 7.241 -11.458 15.736 1.00 69.12 217 LEU A CA 1
ATOM 1776 C C . LEU A 1 217 ? 6.612 -12.298 16.838 1.00 69.12 217 LEU A C 1
ATOM 1778 O O . LEU A 1 217 ? 7.216 -12.497 17.890 1.00 69.12 217 LEU A O 1
ATOM 1782 N N . HIS A 1 218 ? 5.389 -12.744 16.595 1.00 73.12 218 HIS A N 1
ATOM 1783 C CA . HIS A 1 218 ? 4.644 -13.564 17.533 1.00 73.12 218 HIS A CA 1
ATOM 1784 C C . HIS A 1 218 ? 4.507 -14.954 16.931 1.00 73.12 218 HIS A C 1
ATOM 1786 O O . HIS A 1 218 ? 4.124 -15.084 15.768 1.00 73.12 218 HIS A O 1
ATOM 1792 N N . PHE A 1 219 ? 4.827 -15.970 17.722 1.00 69.44 219 PHE A N 1
ATOM 1793 C CA . PHE A 1 219 ? 4.661 -17.372 17.370 1.00 69.44 219 PHE A CA 1
ATOM 1794 C C . PHE A 1 219 ? 3.905 -18.055 18.515 1.00 69.44 219 PHE A C 1
ATOM 1796 O O . PHE A 1 219 ? 4.227 -17.780 19.671 1.00 69.44 219 PHE A O 1
ATOM 1803 N N . PRO A 1 220 ? 2.893 -18.890 18.227 1.00 72.31 220 PRO A N 1
ATOM 1804 C CA . PRO A 1 220 ? 2.255 -19.725 19.236 1.00 72.31 220 PRO A CA 1
ATOM 1805 C C . PRO A 1 220 ? 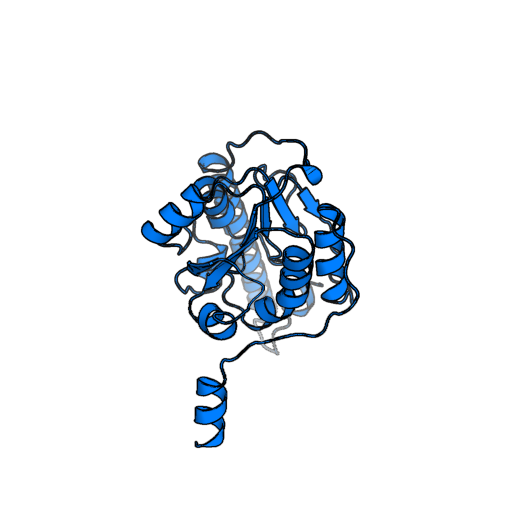3.246 -20.740 19.810 1.00 72.31 220 PRO A C 1
ATOM 1807 O O . PRO A 1 220 ? 4.136 -21.192 19.086 1.00 72.31 220 PRO A O 1
ATOM 1810 N N . ASP A 1 221 ? 3.030 -21.159 21.057 1.00 76.81 221 ASP A N 1
ATOM 1811 C CA . ASP A 1 221 ? 3.904 -22.113 21.759 1.00 76.81 221 ASP A CA 1
ATOM 1812 C C . ASP A 1 221 ? 4.103 -23.416 20.970 1.00 76.81 221 ASP A C 1
ATOM 1814 O O . ASP A 1 221 ? 5.227 -23.879 20.824 1.00 76.81 221 ASP A O 1
ATOM 1818 N N . VAL A 1 222 ? 3.048 -23.912 20.314 1.00 74.75 222 VAL A N 1
ATOM 1819 C CA . VAL A 1 222 ? 3.095 -25.108 19.451 1.00 74.75 222 VAL A CA 1
ATOM 1820 C C . VAL A 1 222 ? 4.175 -25.012 18.362 1.00 74.75 222 VAL A C 1
ATOM 1822 O O . VAL A 1 222 ? 4.883 -25.978 18.107 1.00 74.75 222 VAL A O 1
ATOM 1825 N N . VAL A 1 223 ? 4.347 -23.839 17.740 1.00 71.81 223 VAL A N 1
ATOM 1826 C CA . VAL A 1 223 ? 5.365 -23.628 16.693 1.00 71.81 223 VAL A CA 1
ATOM 1827 C C . VAL A 1 223 ? 6.768 -23.544 17.300 1.00 71.81 223 VAL A C 1
ATOM 1829 O O . VAL A 1 223 ? 7.742 -23.973 16.686 1.00 71.81 223 VAL A O 1
ATOM 1832 N N . LEU A 1 224 ? 6.888 -22.978 18.503 1.00 72.81 224 LEU A N 1
ATOM 1833 C CA . LEU A 1 224 ? 8.165 -22.889 19.211 1.00 72.81 224 LEU A CA 1
ATOM 1834 C C . LEU A 1 224 ? 8.639 -24.267 19.683 1.00 72.81 224 LEU A C 1
ATOM 1836 O O . LEU A 1 224 ? 9.840 -24.531 19.669 1.00 72.81 224 LEU A O 1
ATOM 1840 N N . ASP A 1 225 ? 7.711 -25.140 20.061 1.00 73.88 225 ASP A N 1
ATOM 1841 C CA . ASP A 1 225 ? 8.011 -26.490 20.526 1.00 73.88 225 ASP A CA 1
ATOM 1842 C C . ASP A 1 225 ? 8.430 -27.421 19.379 1.00 73.88 225 ASP A C 1
ATOM 1844 O O . ASP A 1 225 ? 9.379 -28.183 19.549 1.00 73.88 225 ASP A O 1
ATOM 1848 N N . GLU A 1 226 ? 7.835 -27.295 18.187 1.00 72.25 226 GLU A N 1
ATOM 1849 C CA . GLU A 1 226 ? 8.282 -28.019 16.981 1.00 72.25 226 GLU A CA 1
ATOM 1850 C C . GLU A 1 226 ? 9.736 -27.688 16.609 1.00 72.25 226 GLU A C 1
ATOM 1852 O O . GLU A 1 226 ? 10.520 -28.581 16.298 1.00 72.25 226 GLU A O 1
ATOM 1857 N N . VAL A 1 227 ? 10.128 -26.411 16.688 1.00 71.38 227 VAL A N 1
ATOM 1858 C CA . VAL A 1 227 ? 11.505 -25.975 16.389 1.00 71.38 227 VAL A CA 1
ATOM 1859 C C . VAL A 1 227 ? 12.499 -26.432 17.459 1.00 71.38 227 VAL A C 1
ATOM 1861 O O . VAL A 1 227 ? 13.673 -26.613 17.165 1.00 71.38 227 VAL A O 1
ATOM 1864 N N . ARG A 1 228 ? 12.059 -26.613 18.709 1.00 67.06 228 ARG A N 1
ATOM 1865 C CA . ARG A 1 228 ? 12.917 -27.113 19.797 1.00 67.06 228 ARG A CA 1
ATOM 1866 C C . ARG A 1 228 ? 13.151 -28.623 19.732 1.00 67.06 228 ARG A C 1
ATOM 1868 O O . ARG A 1 228 ? 14.084 -29.100 20.372 1.00 67.06 228 ARG A O 1
ATOM 1875 N N . GLN A 1 229 ? 12.295 -29.355 19.022 1.00 61.16 229 GLN A N 1
ATOM 1876 C CA . GLN A 1 229 ? 12.337 -30.816 18.918 1.00 61.16 229 GLN A CA 1
ATOM 1877 C C . GLN A 1 229 ? 12.939 -31.332 17.597 1.00 61.16 229 GLN A C 1
ATOM 1879 O O . GLN A 1 229 ? 13.145 -32.540 17.480 1.00 61.16 229 GLN A O 1
ATOM 1884 N N . GLY A 1 230 ? 13.215 -30.455 16.624 1.00 50.19 230 GLY A N 1
ATOM 1885 C CA . GLY A 1 230 ? 13.855 -30.782 15.339 1.00 50.19 230 GLY A CA 1
ATOM 1886 C C . GLY A 1 230 ? 15.297 -30.306 15.256 1.00 50.19 230 GLY A C 1
ATOM 1887 O O . GLY A 1 230 ? 16.101 -31.031 14.629 1.00 50.19 230 GLY A O 1
#

Foldseek 3Di:
DDPVVPQDDDDDPCSVVVSVVVVVVVVVVVVLLVVLLVVLCVVFLPDDQDADDLVPFAEEEEEEALADQVVVLLCVLLLQLCLVVRHQYAYEYAPNNCVQAVPPPSHPYYAHFYDDDNCCQQRPLATRGDPVSLVVLLVVQGQEYEYAPPDDDRSNVSVSCRSSVHNAYEYEPDDPPRRRHNHYFYDDPDPDDSLVSSVSVCVVSVGDSPPPSDRDTDDDPVVVVVVVVD

Organism: Enterobacter agglomerans (NCBI:txid549)

Mean predicted aligned error: 7.82 Å

Nearest PDB structures (foldseek):
  3tov-assembly1_A  TM=7.958E-01  e=3.426E-06  Veillonella parvula DSM 2008
  3tov-assembly2_B  TM=7.247E-01  e=3.426E-06  Veillonella parvula DSM 2008
  8j30-assembly1_A  TM=5.425E-01  e=2.217E-04  Actinobacillus pleuropneumoniae serovar 5b str. L20
  7yp4-assembly2_C-2  TM=5.829E-01  e=1.118E-03  Streptomyces sp. SCSIO 01934
  6n1x-assembly1_A  TM=6.178E-01  e=2.361E-01  Staphylococcus aureus subsp. aureus CN1

Radius of gyration: 19.77 Å; Cα contacts (8 Å, |Δi|>4): 327; chains: 1; bounding box: 54×48×50 Å

pLDDT: mean 85.21, std 14.08, range [30.19, 98.5]

Solvent-accessible surface area (backbone atoms only — not comparable to full-atom values): 13249 Å² total; per-residue (Å²): 132,78,77,71,79,78,72,75,80,76,91,61,101,56,47,70,60,53,52,49,53,48,51,52,52,50,50,53,51,50,53,54,49,50,53,47,39,55,52,36,39,74,76,39,45,81,54,78,78,59,85,84,62,48,91,77,54,49,32,35,37,40,51,53,64,85,66,53,55,67,64,51,55,70,42,37,40,50,45,44,46,42,30,75,73,68,35,50,32,28,38,38,23,12,56,80,41,39,78,67,52,75,58,40,88,48,49,78,48,80,44,63,24,55,82,72,54,72,67,51,55,40,67,27,70,66,62,55,54,43,73,71,53,46,53,55,51,36,70,65,57,27,36,28,34,41,36,77,56,78,62,82,80,35,31,10,49,43,45,48,49,55,64,38,53,44,76,33,23,40,31,37,70,50,65,86,86,45,37,66,49,52,39,54,46,83,73,72,92,73,92,62,55,71,68,55,59,46,41,53,54,29,52,72,52,73,43,77,70,65,88,67,74,67,76,74,79,48,74,59,67,72,63,55,51,54,66,73,75,108

InterPro domains:
  IPR051199 Lipopolysaccharide/Lipooligosaccharide Heptosyltransferase [PTHR30160] (51-226)